Protein AF-A0A7E6EHI0-F1 (afdb_monomer_lite)

Organism: NCBI:txid2607531

pLDDT: mean 81.15, std 16.33, range [30.11, 97.19]

Structure (mmCIF, N/CA/C/O backbone):
data_AF-A0A7E6EHI0-F1
#
_entry.id   AF-A0A7E6EHI0-F1
#
loop_
_atom_site.group_PDB
_atom_site.id
_atom_site.type_symbol
_atom_site.label_atom_id
_atom_site.label_alt_id
_atom_site.label_comp_id
_atom_site.label_asym_id
_atom_site.label_entity_id
_atom_site.label_seq_id
_atom_site.pdbx_PDB_ins_code
_atom_site.Cartn_x
_atom_site.Cartn_y
_atom_site.Cartn_z
_atom_site.occupancy
_atom_site.B_iso_or_equiv
_atom_site.auth_seq_id
_atom_site.auth_comp_id
_atom_site.auth_asym_id
_atom_site.auth_atom_id
_atom_site.pdbx_PDB_model_num
ATOM 1 N N . MET A 1 1 ? -28.786 -6.131 3.995 1.00 55.84 1 MET A N 1
ATOM 2 C CA . MET A 1 1 ? -27.706 -7.138 3.966 1.00 55.84 1 MET A CA 1
ATOM 3 C C . MET A 1 1 ? -26.454 -6.420 4.413 1.00 55.84 1 MET A C 1
ATOM 5 O O . MET A 1 1 ? -26.139 -5.394 3.822 1.00 55.84 1 MET A O 1
ATOM 9 N N . GLU A 1 2 ? -25.833 -6.868 5.499 1.00 80.44 2 GLU A N 1
ATOM 10 C CA . GLU A 1 2 ? -24.573 -6.287 5.972 1.00 80.44 2 GLU A CA 1
ATOM 11 C C . GLU A 1 2 ? -23.466 -6.504 4.930 1.00 80.44 2 GLU A C 1
ATOM 13 O O . GLU A 1 2 ? -23.519 -7.466 4.158 1.00 80.44 2 GLU A O 1
ATOM 18 N N . ALA A 1 3 ? -22.489 -5.594 4.872 1.00 81.00 3 ALA A N 1
ATOM 19 C CA . ALA A 1 3 ? -21.442 -5.608 3.846 1.00 81.00 3 ALA A CA 1
ATOM 20 C C . ALA A 1 3 ? -20.645 -6.924 3.836 1.00 81.00 3 ALA A C 1
ATOM 22 O O . ALA A 1 3 ? -20.332 -7.447 2.769 1.00 81.00 3 ALA A O 1
ATOM 23 N N . GLU A 1 4 ? -20.393 -7.486 5.018 1.00 80.19 4 GLU A N 1
ATOM 24 C CA . GLU A 1 4 ? -19.710 -8.767 5.201 1.00 80.19 4 GLU A CA 1
ATOM 25 C C . GLU A 1 4 ? -20.506 -9.927 4.592 1.00 80.19 4 GLU A C 1
ATOM 27 O O . GLU A 1 4 ? -20.001 -10.640 3.729 1.00 80.19 4 GLU A O 1
ATOM 32 N N . GLN A 1 5 ? -21.797 -10.048 4.917 1.00 82.88 5 GLN A N 1
ATOM 33 C CA . GLN A 1 5 ? -22.658 -11.085 4.338 1.00 82.88 5 GLN A CA 1
ATOM 34 C C . GLN A 1 5 ? -22.796 -10.952 2.819 1.00 82.88 5 GLN A C 1
ATOM 36 O O . GLN A 1 5 ? -22.857 -11.957 2.109 1.00 82.88 5 GLN A O 1
ATOM 41 N N . PHE A 1 6 ? -22.855 -9.720 2.309 1.00 85.94 6 PHE A N 1
ATOM 42 C CA . PHE A 1 6 ? -22.869 -9.475 0.871 1.00 85.94 6 PHE A CA 1
ATOM 43 C C . PHE A 1 6 ? -21.576 -9.971 0.215 1.00 85.94 6 PHE A C 1
ATOM 45 O O . PHE A 1 6 ? -21.631 -10.660 -0.805 1.00 85.94 6 PHE A O 1
ATOM 52 N N . PHE A 1 7 ? -20.422 -9.666 0.807 1.00 86.88 7 PHE A N 1
ATOM 53 C CA . PHE A 1 7 ? -19.134 -10.104 0.290 1.00 86.88 7 PHE A CA 1
ATOM 54 C C . PHE A 1 7 ? -18.985 -11.630 0.353 1.00 86.88 7 PHE A C 1
ATOM 56 O O . PHE A 1 7 ? -18.743 -12.256 -0.676 1.00 86.88 7 PHE A O 1
ATOM 63 N N . GLU A 1 8 ? -19.223 -12.252 1.507 1.00 87.38 8 GLU A N 1
ATOM 64 C CA . GLU A 1 8 ? -19.020 -13.692 1.687 1.00 87.38 8 GLU A CA 1
ATOM 65 C C . GLU A 1 8 ? -19.996 -14.549 0.877 1.00 87.38 8 GLU A C 1
ATOM 67 O O . GLU A 1 8 ? -19.595 -15.526 0.241 1.00 87.38 8 GLU A O 1
ATOM 72 N N . ARG A 1 9 ? -21.286 -14.196 0.875 1.00 84.75 9 ARG A N 1
ATOM 73 C CA . ARG A 1 9 ? -22.314 -15.046 0.260 1.00 84.75 9 ARG A CA 1
ATOM 74 C C . ARG A 1 9 ? -22.552 -14.731 -1.206 1.00 84.75 9 ARG A C 1
ATOM 76 O O . ARG A 1 9 ? -22.826 -15.644 -1.976 1.00 84.75 9 ARG A O 1
ATOM 83 N N . LYS A 1 10 ? -22.491 -13.454 -1.599 1.00 85.12 10 LYS A N 1
ATOM 84 C CA . LYS A 1 10 ? -22.878 -13.026 -2.953 1.00 85.12 10 LYS A CA 1
ATOM 85 C C . LYS A 1 10 ? -21.688 -12.781 -3.874 1.00 85.12 10 LYS A C 1
ATOM 87 O O . LYS A 1 10 ? -21.799 -13.066 -5.063 1.00 85.12 10 LYS A O 1
ATOM 92 N N . ILE A 1 11 ? -20.585 -12.236 -3.358 1.00 87.31 11 ILE A N 1
ATOM 93 C CA . ILE A 1 11 ? -19.377 -12.000 -4.162 1.00 87.31 11 ILE A CA 1
ATOM 94 C C . ILE A 1 11 ? -18.496 -13.249 -4.181 1.00 87.31 11 ILE A C 1
ATOM 96 O O . ILE A 1 11 ? -18.164 -13.729 -5.260 1.00 87.31 11 ILE A O 1
ATOM 100 N N . LEU A 1 12 ? -18.149 -13.774 -3.002 1.00 86.94 12 LEU A N 1
ATOM 101 C CA . LEU A 1 12 ? -17.233 -14.902 -2.839 1.00 86.94 12 LEU A CA 1
ATOM 102 C C . LEU A 1 12 ? -17.885 -16.273 -2.980 1.00 86.94 12 LEU A C 1
ATOM 104 O O . LEU A 1 12 ? -17.153 -17.219 -3.238 1.00 86.94 12 LEU A O 1
ATOM 108 N N . GLY A 1 13 ? -19.194 -16.409 -2.737 1.00 85.69 13 GLY A N 1
ATOM 109 C CA . GLY A 1 13 ? -19.863 -17.716 -2.670 1.00 85.69 13 GLY A CA 1
ATOM 110 C C . GLY A 1 13 ? -19.113 -18.720 -1.787 1.00 85.69 13 GLY A C 1
ATOM 111 O O . GLY A 1 13 ? -18.865 -19.849 -2.208 1.00 85.69 13 GLY A O 1
ATOM 112 N N . LYS A 1 14 ? -18.690 -18.265 -0.599 1.00 86.19 14 LYS A N 1
ATOM 113 C CA . LYS A 1 14 ? -17.810 -18.993 0.325 1.00 86.19 14 LYS A CA 1
ATOM 114 C C . LYS A 1 14 ? -18.358 -20.397 0.615 1.00 86.19 14 LYS A C 1
ATOM 116 O O . LYS A 1 14 ? -19.521 -20.531 0.994 1.00 86.19 14 LYS A O 1
ATOM 121 N N . SER A 1 15 ? -17.528 -21.423 0.415 1.00 87.06 15 SER A N 1
ATOM 122 C CA . SER A 1 15 ? -17.877 -22.814 0.717 1.00 87.06 15 SER A CA 1
ATOM 123 C C . SER A 1 15 ? -17.646 -23.155 2.190 1.00 87.06 15 SER A C 1
ATOM 125 O O . SER A 1 15 ? -16.956 -22.433 2.911 1.00 87.06 15 SER A O 1
ATOM 127 N N . ASP A 1 16 ? -18.209 -24.281 2.629 1.00 85.75 16 ASP A N 1
ATOM 128 C CA . ASP A 1 16 ? -18.216 -24.698 4.037 1.00 85.75 16 ASP A CA 1
ATOM 129 C C . ASP A 1 16 ? -16.853 -25.199 4.557 1.00 85.75 16 ASP A C 1
ATOM 131 O O . ASP A 1 16 ? -16.720 -25.511 5.740 1.00 85.75 16 ASP A O 1
ATOM 135 N N . GLY A 1 17 ? -15.822 -25.282 3.706 1.00 84.94 17 GLY A N 1
ATOM 136 C CA . GLY A 1 17 ? -14.474 -25.639 4.146 1.00 84.94 17 GLY A CA 1
ATOM 137 C C . GLY A 1 17 ? -13.511 -26.070 3.043 1.00 84.94 17 GLY A C 1
ATOM 138 O O . GLY A 1 17 ? -13.860 -26.202 1.867 1.00 84.94 17 GLY A O 1
ATOM 139 N N . PHE A 1 18 ? -12.263 -26.316 3.448 1.00 80.56 18 PHE A N 1
ATOM 140 C CA . PHE A 1 18 ? -11.214 -26.835 2.571 1.00 80.56 18 PHE A CA 1
ATOM 141 C C . PHE A 1 18 ? -11.596 -28.210 2.002 1.00 80.56 18 PHE A C 1
ATOM 143 O O . PHE A 1 18 ? -12.021 -29.101 2.731 1.00 80.56 18 PHE A O 1
ATOM 150 N N . GLY A 1 19 ? -11.429 -28.386 0.688 1.00 82.25 19 GLY A N 1
ATOM 151 C CA . GLY A 1 19 ? -11.789 -29.617 -0.030 1.00 82.25 19 GLY A CA 1
ATOM 152 C C . GLY A 1 19 ? -13.249 -29.680 -0.493 1.00 82.25 19 GLY A C 1
ATOM 153 O O . GLY A 1 19 ? -13.582 -30.526 -1.320 1.00 82.25 19 GLY A O 1
ATOM 154 N N . ILE A 1 20 ? -14.102 -28.758 -0.033 1.00 84.25 20 ILE A N 1
ATOM 155 C CA . ILE A 1 20 ? -15.463 -28.580 -0.543 1.00 84.25 20 ILE A CA 1
ATOM 156 C C . ILE A 1 20 ? -15.419 -27.448 -1.561 1.00 84.25 20 ILE A C 1
ATOM 158 O O . ILE A 1 20 ? -15.484 -26.263 -1.223 1.00 84.25 20 ILE A O 1
ATOM 162 N N . TYR A 1 21 ? -15.263 -27.814 -2.828 1.00 77.75 21 TYR A N 1
ATOM 163 C CA . TYR A 1 21 ? -15.339 -26.851 -3.915 1.00 77.75 21 TYR A CA 1
ATOM 164 C C . TYR A 1 21 ? -16.806 -26.468 -4.119 1.00 77.75 21 TYR A C 1
ATOM 166 O O . TYR A 1 21 ? -17.649 -27.319 -4.400 1.00 77.75 21 TYR A O 1
ATOM 174 N N . GLY A 1 22 ? -17.111 -25.185 -3.917 1.00 80.88 22 GLY A N 1
ATOM 175 C CA . GLY A 1 22 ? -18.415 -24.622 -4.243 1.00 80.88 22 GLY A CA 1
ATOM 176 C C . GLY A 1 22 ? -18.654 -24.574 -5.755 1.00 80.88 22 GLY A C 1
ATOM 177 O O . GLY A 1 22 ? -17.924 -25.157 -6.558 1.00 80.88 22 GLY A O 1
ATOM 178 N N . HIS A 1 23 ? -19.677 -23.833 -6.163 1.00 84.19 23 HIS A N 1
ATOM 179 C CA . HIS A 1 23 ? -19.905 -23.559 -7.577 1.00 84.19 23 HIS A CA 1
ATOM 180 C C . HIS A 1 23 ? -18.992 -22.427 -8.064 1.00 84.19 23 HIS A C 1
ATOM 182 O O . HIS A 1 23 ? -18.540 -21.580 -7.295 1.00 84.19 23 HIS A O 1
ATOM 188 N N . ILE A 1 24 ? -18.726 -22.401 -9.367 1.00 86.81 24 ILE A N 1
ATOM 189 C CA . ILE A 1 24 ? -17.956 -21.324 -9.985 1.00 86.81 24 ILE A CA 1
ATOM 190 C C . ILE A 1 24 ? -18.817 -20.053 -10.012 1.00 86.81 24 ILE A C 1
ATOM 192 O O . ILE A 1 24 ? -19.898 -20.038 -10.602 1.00 86.81 24 ILE A O 1
ATOM 196 N N . MET A 1 25 ? -18.329 -18.961 -9.415 1.00 89.56 25 MET A N 1
ATOM 197 C CA . MET A 1 25 ? -18.978 -17.652 -9.531 1.00 89.56 25 MET A CA 1
ATOM 198 C C . MET A 1 25 ? -18.711 -17.059 -10.913 1.00 89.56 25 MET A C 1
ATOM 200 O O . MET A 1 25 ? -17.654 -16.474 -11.157 1.00 89.56 25 MET A O 1
ATOM 204 N N . ASN A 1 26 ? -19.700 -17.129 -11.804 1.00 89.12 26 ASN A N 1
ATOM 205 C CA . ASN A 1 26 ? -19.598 -16.573 -13.160 1.00 89.12 26 ASN A CA 1
ATOM 206 C C . ASN A 1 26 ? -19.179 -15.094 -13.165 1.00 89.12 26 ASN A C 1
ATOM 208 O O . ASN A 1 26 ? -18.359 -14.690 -13.983 1.00 89.12 26 ASN A O 1
ATOM 212 N N . ASN A 1 27 ? -19.674 -14.300 -12.212 1.00 89.31 27 ASN A N 1
ATOM 213 C CA . ASN A 1 27 ? -19.300 -12.889 -12.083 1.00 89.31 27 ASN A CA 1
ATOM 214 C C . ASN A 1 27 ? -17.803 -12.710 -11.781 1.00 89.31 27 ASN A C 1
ATOM 216 O O . ASN A 1 27 ? -17.169 -11.814 -12.334 1.00 89.31 27 ASN A O 1
ATOM 220 N N . MET A 1 28 ? -17.226 -13.579 -10.942 1.00 91.25 28 MET A N 1
ATOM 221 C CA . MET A 1 28 ? -15.792 -13.568 -10.651 1.00 91.25 28 MET A CA 1
ATOM 222 C C . MET A 1 28 ? -14.975 -14.030 -11.852 1.00 91.25 28 MET A C 1
ATOM 224 O O . MET A 1 28 ? -13.964 -13.409 -12.155 1.00 91.25 28 MET A O 1
ATOM 228 N N . VAL A 1 29 ? -15.422 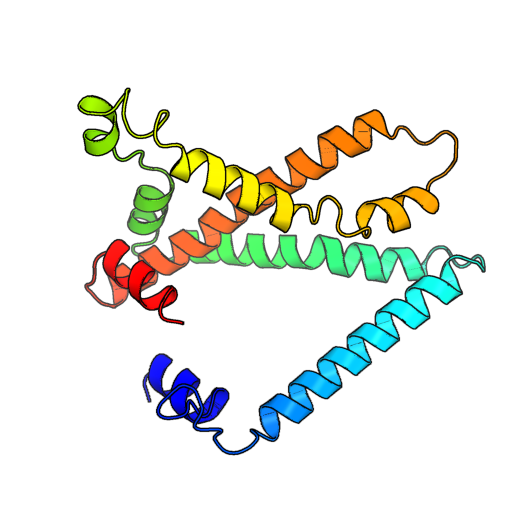-15.065 -12.570 1.00 93.56 29 VAL A N 1
ATOM 229 C CA . VAL A 1 29 ? -14.740 -15.542 -13.784 1.00 93.56 29 VAL A CA 1
ATOM 230 C C . VAL A 1 29 ? -14.705 -14.457 -14.852 1.00 93.56 29 VAL A C 1
ATOM 232 O O . VAL A 1 29 ? -13.647 -14.196 -15.417 1.00 93.56 29 VAL A O 1
ATOM 235 N N . ILE A 1 30 ? -15.832 -13.785 -15.100 1.00 94.81 30 ILE A N 1
ATOM 236 C CA . ILE A 1 30 ? -15.906 -12.678 -16.060 1.00 94.81 30 ILE A CA 1
ATOM 237 C C . ILE A 1 30 ? -15.015 -11.520 -15.598 1.00 94.81 30 ILE A C 1
ATOM 239 O O . ILE A 1 30 ? -14.234 -11.004 -16.394 1.00 94.81 30 ILE A O 1
ATOM 243 N N . GLY A 1 31 ? -15.075 -11.139 -14.317 1.00 94.44 31 GLY A N 1
ATOM 244 C CA . GLY A 1 31 ? -14.215 -10.093 -13.760 1.00 94.44 31 GLY A CA 1
ATOM 245 C C . GLY A 1 31 ? -12.724 -10.421 -13.891 1.00 94.44 31 GLY A C 1
ATOM 246 O O . GLY A 1 31 ? -11.938 -9.578 -14.318 1.00 94.44 31 GLY A O 1
ATOM 247 N N . TYR A 1 32 ? -12.343 -11.666 -13.604 1.00 94.94 32 TYR A N 1
ATOM 248 C CA . TYR A 1 32 ? -10.979 -12.169 -13.744 1.00 94.94 32 TYR A CA 1
ATOM 249 C C . TYR A 1 32 ? -10.522 -12.196 -15.204 1.00 94.94 32 TYR A C 1
ATOM 251 O O . TYR A 1 32 ? -9.413 -11.766 -15.516 1.00 94.94 32 TYR A O 1
ATOM 259 N N . PHE A 1 33 ? -11.388 -12.639 -16.116 1.00 97.00 33 PHE A N 1
ATOM 260 C CA . PHE A 1 33 ? -11.110 -12.632 -17.547 1.00 97.00 33 PHE A CA 1
ATOM 261 C C . PHE A 1 33 ? -10.893 -11.208 -18.070 1.00 97.00 33 PHE A C 1
ATOM 263 O O . PHE A 1 33 ? -9.899 -10.950 -18.743 1.00 97.00 33 PHE A O 1
ATOM 270 N N . ILE A 1 34 ? -11.767 -10.262 -17.706 1.00 96.50 34 ILE A N 1
ATOM 271 C CA . ILE A 1 34 ? -11.612 -8.846 -18.065 1.00 96.50 34 ILE A CA 1
ATOM 272 C C . ILE A 1 34 ? -10.294 -8.295 -17.510 1.00 96.50 34 ILE A C 1
ATOM 274 O O . ILE A 1 34 ? -9.563 -7.632 -18.243 1.00 96.50 34 ILE A O 1
ATOM 278 N N . ALA A 1 35 ? -9.951 -8.599 -16.254 1.00 94.19 35 ALA A N 1
ATOM 279 C CA . ALA A 1 35 ? -8.687 -8.173 -15.658 1.00 94.19 35 ALA A CA 1
ATOM 280 C C . ALA A 1 35 ? -7.475 -8.694 -16.451 1.00 94.19 35 ALA A C 1
ATOM 282 O O . ALA A 1 35 ? -6.571 -7.920 -16.760 1.00 94.19 35 ALA A O 1
ATOM 283 N N . TRP A 1 36 ? -7.477 -9.965 -16.861 1.00 95.81 36 TRP A N 1
ATOM 284 C CA . TRP A 1 36 ? -6.408 -10.529 -17.690 1.00 95.81 36 TRP A CA 1
ATOM 285 C C . TRP A 1 36 ? -6.341 -9.938 -19.092 1.00 95.81 36 TRP A C 1
ATOM 287 O O . TRP A 1 36 ? -5.242 -9.687 -19.584 1.00 95.81 36 TRP A O 1
ATOM 297 N N . VAL A 1 37 ? -7.485 -9.674 -19.725 1.00 94.25 37 VAL A N 1
ATOM 298 C CA . VAL A 1 37 ? -7.528 -8.977 -21.017 1.00 94.25 37 VAL A CA 1
ATOM 299 C C . VAL A 1 37 ? -6.930 -7.576 -20.882 1.00 94.25 37 VAL A C 1
ATOM 301 O O . VAL A 1 37 ? -6.117 -7.184 -21.715 1.00 94.25 37 VAL A O 1
ATOM 304 N N . LEU A 1 38 ? -7.261 -6.839 -19.817 1.00 89.75 38 LEU A N 1
ATOM 305 C CA . LEU A 1 38 ? -6.676 -5.524 -19.546 1.00 89.75 38 LEU A CA 1
ATOM 306 C C . LEU A 1 38 ? -5.161 -5.611 -19.328 1.00 89.75 38 LEU A C 1
ATOM 308 O O . LEU A 1 38 ? -4.426 -4.845 -19.945 1.00 89.75 38 LEU A O 1
ATOM 312 N N . VAL A 1 39 ? -4.682 -6.566 -18.524 1.00 89.25 39 VAL A N 1
ATOM 313 C CA . VAL A 1 39 ? -3.240 -6.801 -18.318 1.00 89.25 39 VAL A CA 1
ATOM 314 C C . VAL A 1 39 ? -2.544 -7.123 -19.642 1.00 89.25 39 VAL A C 1
ATOM 316 O O . VAL A 1 39 ? -1.524 -6.514 -19.962 1.00 89.25 39 VAL A O 1
ATOM 319 N N . PHE A 1 40 ? -3.108 -8.030 -20.443 1.00 88.56 40 PHE A N 1
ATOM 320 C CA . PHE A 1 40 ? -2.570 -8.395 -21.752 1.00 88.56 40 PHE A CA 1
ATOM 321 C C . PHE A 1 40 ? -2.501 -7.193 -22.700 1.00 88.56 40 PHE A C 1
ATOM 323 O O . PHE A 1 40 ? -1.475 -6.987 -23.353 1.00 88.56 40 PHE A O 1
ATOM 330 N N . CYS A 1 41 ? -3.559 -6.379 -22.754 1.00 84.94 41 CYS A N 1
ATOM 331 C CA . CYS A 1 41 ? -3.590 -5.144 -23.530 1.00 84.94 41 CYS A CA 1
ATOM 332 C C . CYS A 1 41 ? -2.502 -4.176 -23.053 1.00 84.94 41 CYS A C 1
ATOM 334 O O . CYS A 1 41 ? -1.681 -3.756 -23.866 1.00 84.94 41 CYS A O 1
ATOM 336 N N . CYS A 1 42 ? -2.439 -3.874 -21.752 1.00 81.19 42 CYS A N 1
ATOM 337 C CA . CYS A 1 42 ? -1.429 -2.988 -21.173 1.00 81.19 42 CYS A CA 1
ATOM 338 C C . CYS A 1 42 ? -0.011 -3.432 -21.551 1.00 81.19 42 CYS A C 1
ATOM 340 O O . CYS A 1 42 ? 0.736 -2.647 -22.126 1.00 81.19 42 CYS A O 1
ATOM 342 N N . LEU A 1 43 ? 0.336 -4.705 -21.334 1.00 81.12 43 LEU A N 1
ATOM 343 C CA . LEU A 1 43 ? 1.662 -5.234 -21.672 1.00 81.12 43 LEU A CA 1
ATOM 344 C C . LEU A 1 43 ? 1.944 -5.191 -23.183 1.00 81.12 43 LEU A C 1
ATOM 346 O O . LEU A 1 43 ? 3.025 -4.774 -23.605 1.00 81.12 43 LEU A O 1
ATOM 350 N N . SER A 1 44 ? 0.967 -5.572 -24.011 1.00 77.19 44 SER A N 1
ATOM 351 C CA . SER A 1 44 ? 1.103 -5.585 -25.473 1.00 77.19 44 SER A CA 1
ATOM 352 C C . SER A 1 44 ? 1.319 -4.189 -26.063 1.00 77.19 44 SER A C 1
ATOM 354 O O . SER A 1 44 ? 2.072 -4.043 -27.030 1.00 77.19 44 SER A O 1
ATOM 356 N N . PHE A 1 45 ? 0.678 -3.162 -25.497 1.00 67.06 45 PHE A N 1
ATOM 357 C CA . PHE A 1 45 ? 0.865 -1.769 -25.907 1.00 67.06 45 PHE A CA 1
ATOM 358 C C . PHE A 1 45 ? 2.148 -1.157 -25.331 1.00 67.06 45 PHE A C 1
ATOM 360 O O . PHE A 1 45 ? 2.816 -0.391 -26.031 1.00 67.06 45 PHE A O 1
ATOM 367 N N . SER A 1 46 ? 2.549 -1.534 -24.113 1.00 62.25 46 SER A N 1
ATOM 368 C CA . SER A 1 46 ? 3.805 -1.077 -23.511 1.00 62.25 46 SER A CA 1
ATOM 369 C C . SER A 1 46 ? 5.029 -1.522 -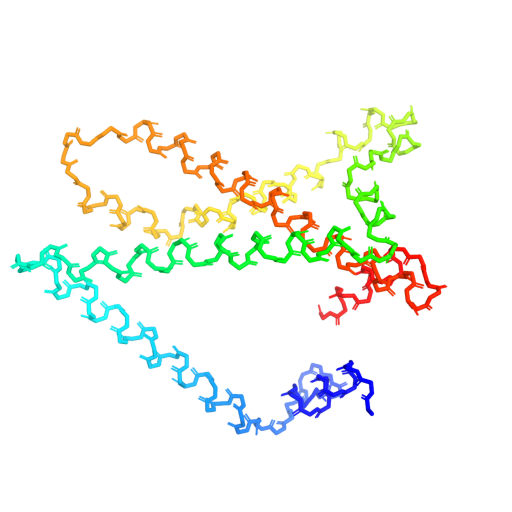24.321 1.00 62.25 46 SER A C 1
ATOM 371 O O . SER A 1 46 ? 5.877 -0.692 -24.639 1.00 62.25 46 SER A O 1
ATOM 373 N N . ILE A 1 47 ? 5.105 -2.796 -24.732 1.00 57.12 47 ILE A N 1
ATOM 374 C CA . ILE A 1 47 ? 6.285 -3.361 -25.420 1.00 57.12 47 ILE A CA 1
ATOM 375 C C . ILE A 1 47 ? 6.416 -2.852 -26.867 1.00 57.12 47 ILE A C 1
ATOM 377 O O . ILE A 1 47 ? 7.509 -2.504 -27.310 1.00 57.12 47 ILE A O 1
ATOM 381 N N . LYS A 1 48 ? 5.308 -2.754 -27.616 1.00 51.25 48 LYS A N 1
ATOM 382 C CA . LYS A 1 48 ? 5.329 -2.334 -29.035 1.00 51.25 48 LYS A CA 1
ATOM 383 C C . LYS A 1 48 ? 5.745 -0.878 -29.237 1.00 51.25 48 LYS A C 1
ATOM 385 O O . LYS A 1 48 ? 6.246 -0.526 -30.303 1.00 51.25 48 LYS A O 1
ATOM 390 N N . THR A 1 49 ? 5.552 -0.042 -28.224 1.00 47.69 49 THR A N 1
ATOM 391 C CA . THR A 1 49 ? 5.787 1.400 -28.330 1.00 47.69 49 THR A CA 1
ATOM 392 C C . THR A 1 49 ? 7.194 1.785 -27.838 1.00 47.69 49 THR A C 1
ATOM 394 O O . THR A 1 49 ? 7.702 2.830 -28.226 1.00 47.69 49 THR A O 1
ATOM 397 N N . LEU A 1 50 ? 7.892 0.913 -27.090 1.00 49.28 50 LEU A N 1
ATOM 398 C CA . LEU A 1 50 ? 9.301 1.102 -26.690 1.00 49.28 50 LEU A CA 1
ATOM 399 C C . LEU A 1 50 ? 10.273 1.120 -27.892 1.00 49.28 50 LEU A C 1
ATOM 401 O O . LEU A 1 50 ? 11.325 1.746 -27.814 1.00 49.28 50 LEU A O 1
ATOM 405 N N . GLY A 1 51 ? 9.918 0.471 -29.012 1.00 46.66 51 GLY A N 1
ATOM 406 C CA . GLY A 1 51 ? 10.766 0.354 -30.211 1.00 46.66 51 GLY A CA 1
ATOM 407 C C . GLY A 1 51 ? 10.443 1.305 -31.375 1.00 46.66 51 GLY A C 1
ATOM 408 O O . GLY A 1 51 ? 11.195 1.343 -32.348 1.00 46.66 51 GLY A O 1
ATOM 409 N N . LYS A 1 52 ? 9.345 2.075 -31.321 1.00 44.31 52 LYS A N 1
ATOM 410 C CA . LYS A 1 52 ? 8.989 3.066 -32.353 1.00 44.31 52 LYS A CA 1
ATOM 411 C C . LYS A 1 52 ? 8.606 4.388 -31.706 1.00 44.31 52 LYS A C 1
ATOM 413 O O . LYS A 1 52 ? 7.632 4.476 -30.967 1.00 44.31 52 LYS A O 1
ATOM 418 N N . VAL A 1 53 ? 9.394 5.407 -32.037 1.00 50.56 53 VAL A N 1
ATOM 419 C CA . VAL A 1 53 ? 9.264 6.807 -31.630 1.00 50.56 53 VAL A CA 1
ATOM 420 C C . VAL A 1 53 ? 7.842 7.317 -31.883 1.00 50.56 53 VAL A C 1
ATOM 422 O O . VAL A 1 53 ? 7.511 7.757 -32.973 1.00 50.56 53 VAL A O 1
ATOM 425 N N . ASN A 1 54 ? 7.015 7.246 -30.846 1.00 47.41 54 ASN A N 1
ATOM 426 C CA . ASN A 1 54 ? 5.992 8.224 -30.495 1.00 47.41 54 ASN A CA 1
ATOM 427 C C . ASN A 1 54 ? 5.969 8.278 -28.964 1.00 47.41 54 ASN A C 1
ATOM 429 O O . ASN A 1 54 ? 5.080 7.768 -28.284 1.00 47.41 54 ASN A O 1
ATOM 433 N N . HIS A 1 55 ? 7.031 8.892 -28.439 1.00 49.59 55 HIS A N 1
ATOM 434 C CA . HIS A 1 55 ? 7.381 9.054 -27.025 1.00 49.59 55 HIS A CA 1
ATOM 435 C C . HIS A 1 55 ? 6.251 9.676 -26.168 1.00 49.59 55 HIS A C 1
ATOM 437 O O . HIS A 1 55 ? 6.304 9.619 -24.943 1.00 49.59 55 HIS A O 1
ATOM 443 N N . ALA A 1 56 ? 5.217 10.244 -26.801 1.00 48.88 56 ALA A N 1
ATOM 444 C CA . ALA A 1 56 ? 4.080 10.894 -26.156 1.00 48.88 56 ALA A CA 1
ATOM 445 C C . ALA A 1 56 ? 3.011 9.926 -25.604 1.00 48.88 56 ALA A C 1
ATOM 447 O O . ALA A 1 56 ? 2.427 10.221 -24.566 1.00 48.88 56 ALA A O 1
ATOM 448 N N . HIS A 1 57 ? 2.763 8.766 -26.231 1.00 50.56 57 HIS A N 1
ATOM 449 C CA . HIS A 1 57 ? 1.667 7.873 -25.803 1.00 50.56 57 HIS A CA 1
ATOM 450 C C . HIS A 1 57 ? 2.051 6.908 -24.665 1.00 50.56 57 HIS A C 1
ATOM 452 O O . HIS A 1 57 ? 1.211 6.593 -23.828 1.00 50.56 57 HIS A O 1
ATOM 458 N N . ILE A 1 58 ? 3.317 6.482 -24.571 1.00 52.31 58 ILE A N 1
ATOM 459 C CA . ILE A 1 58 ? 3.794 5.580 -23.493 1.00 52.31 58 ILE A CA 1
ATOM 460 C C . ILE A 1 58 ? 3.842 6.291 -22.149 1.00 52.31 58 ILE A C 1
ATOM 462 O O . ILE A 1 58 ? 3.467 5.726 -21.121 1.00 52.31 58 ILE A O 1
ATOM 466 N N . LEU A 1 59 ? 4.311 7.540 -22.164 1.00 52.75 59 LEU A N 1
ATOM 467 C CA . LEU A 1 59 ? 4.398 8.354 -20.964 1.00 52.75 59 LEU A CA 1
ATOM 468 C C . LEU A 1 59 ? 3.008 8.510 -20.338 1.00 52.75 59 LEU A C 1
ATOM 470 O O . LEU A 1 59 ? 2.872 8.376 -19.129 1.00 52.75 59 LEU A O 1
ATOM 474 N N . GLN A 1 60 ? 1.955 8.673 -21.141 1.00 55.19 60 GLN A N 1
ATOM 475 C CA . GLN A 1 60 ? 0.599 8.833 -20.618 1.00 55.19 60 GLN A CA 1
ATOM 476 C C . GLN A 1 60 ? 0.127 7.614 -19.816 1.00 55.19 60 GLN A C 1
ATOM 478 O O . GLN A 1 60 ? -0.375 7.789 -18.711 1.00 55.19 60 GLN A O 1
ATOM 483 N N . THR A 1 61 ? 0.321 6.384 -20.298 1.00 64.06 61 THR A N 1
ATOM 484 C CA . THR A 1 61 ? -0.199 5.203 -19.586 1.00 64.06 61 THR A CA 1
ATOM 485 C C . THR A 1 61 ? 0.556 4.936 -18.285 1.00 64.06 61 THR A C 1
ATOM 487 O O . THR A 1 61 ? -0.075 4.701 -17.253 1.00 64.06 61 THR A O 1
ATOM 490 N N . SER A 1 62 ? 1.889 5.033 -18.296 1.00 66.31 62 SER A N 1
ATOM 491 C CA . SER A 1 62 ? 2.702 4.836 -17.089 1.00 66.31 62 SER A CA 1
ATOM 492 C C . SER A 1 62 ? 2.535 5.977 -16.083 1.00 66.31 62 SER A C 1
ATOM 494 O O . SER A 1 62 ? 2.397 5.707 -14.892 1.00 66.31 62 SER A O 1
ATOM 496 N N . TYR A 1 63 ? 2.474 7.241 -16.528 1.00 71.25 63 TYR A N 1
ATOM 497 C CA . TYR A 1 63 ? 2.234 8.369 -15.621 1.00 71.25 63 TYR A CA 1
ATOM 498 C C . TYR A 1 63 ? 0.821 8.360 -15.047 1.00 71.25 63 TYR A C 1
ATOM 500 O O . TYR A 1 63 ? 0.673 8.633 -13.863 1.00 71.25 63 TYR A O 1
ATOM 508 N N . ILE A 1 64 ? -0.211 8.012 -15.824 1.00 78.38 64 ILE A N 1
ATOM 509 C CA . ILE A 1 64 ? -1.569 7.875 -15.279 1.00 78.38 64 ILE A CA 1
ATOM 510 C C . ILE A 1 64 ? -1.595 6.741 -14.255 1.00 78.38 64 ILE A C 1
ATOM 512 O O . ILE A 1 64 ? -2.047 6.956 -13.138 1.00 78.38 64 ILE A O 1
ATOM 516 N N . THR A 1 65 ? -1.052 5.568 -14.588 1.00 79.19 65 THR A N 1
ATOM 517 C CA . THR A 1 65 ? -1.054 4.406 -13.681 1.00 79.19 65 THR A CA 1
ATOM 518 C C . THR A 1 65 ? -0.254 4.671 -12.403 1.00 79.19 65 THR A C 1
ATOM 520 O O . THR A 1 65 ? -0.658 4.231 -11.331 1.00 79.19 65 THR A O 1
ATOM 523 N N . GLY A 1 66 ? 0.846 5.422 -12.491 1.00 82.44 66 GLY A N 1
ATOM 524 C CA . GLY A 1 66 ? 1.658 5.793 -11.334 1.00 82.44 66 GLY A CA 1
ATOM 525 C C . GLY A 1 66 ? 1.063 6.928 -10.500 1.00 82.44 66 GLY A C 1
ATOM 526 O O . GLY A 1 66 ? 1.076 6.845 -9.279 1.00 82.44 66 GLY A O 1
ATOM 527 N N . LEU A 1 67 ? 0.526 7.980 -11.127 1.00 87.31 67 LEU A N 1
ATOM 528 C CA . LEU A 1 67 ? 0.089 9.205 -10.444 1.00 87.31 67 LEU A CA 1
ATOM 529 C C . LEU A 1 67 ? -1.367 9.147 -9.967 1.00 87.31 67 LEU A C 1
ATOM 531 O O . LEU A 1 67 ? -1.698 9.715 -8.926 1.00 87.31 67 LEU A O 1
ATOM 535 N N . PHE A 1 68 ? -2.245 8.454 -10.696 1.00 89.25 68 PHE A N 1
ATOM 536 C CA . PHE A 1 68 ? -3.662 8.339 -10.346 1.00 89.25 68 PHE A CA 1
ATOM 537 C C . PHE A 1 68 ? -3.891 7.766 -8.936 1.00 89.25 68 PHE A C 1
ATOM 539 O O . PHE A 1 68 ? -4.676 8.363 -8.192 1.00 89.25 68 PHE A O 1
ATOM 546 N N . PRO A 1 69 ? -3.188 6.697 -8.499 1.00 91.88 69 PRO A N 1
ATOM 547 C CA . PRO A 1 69 ? -3.283 6.222 -7.124 1.00 91.88 69 PRO A CA 1
ATOM 548 C C . PRO A 1 69 ? -2.962 7.309 -6.097 1.00 91.88 69 PRO A C 1
ATOM 550 O O . PRO A 1 69 ? -3.695 7.433 -5.123 1.00 91.88 69 PRO A O 1
ATOM 553 N N . TYR A 1 70 ? -1.946 8.151 -6.321 1.00 92.62 70 TYR A N 1
ATOM 554 C CA . TYR A 1 70 ? -1.626 9.240 -5.3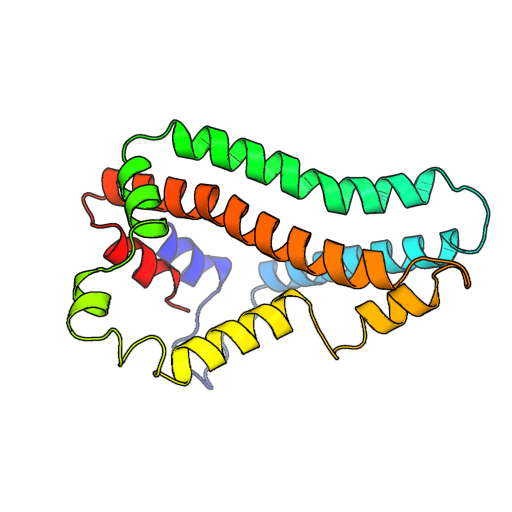90 1.00 92.62 70 TYR A CA 1
ATOM 555 C C . TYR A 1 70 ? -2.749 10.272 -5.294 1.00 92.62 70 TYR A C 1
ATOM 557 O O . TYR A 1 70 ? -3.056 10.725 -4.191 1.00 92.62 70 TYR A O 1
ATOM 565 N N . VAL A 1 71 ? -3.408 10.609 -6.407 1.00 94.94 71 VAL A N 1
ATOM 566 C CA . VAL A 1 71 ? -4.579 11.503 -6.391 1.00 94.94 71 VAL A CA 1
ATOM 567 C C . VAL A 1 71 ? -5.715 10.873 -5.583 1.00 94.94 71 VAL A C 1
ATOM 569 O O . VAL A 1 71 ? -6.275 11.521 -4.700 1.00 94.94 71 VAL A O 1
ATOM 572 N N . MET A 1 72 ? -6.021 9.597 -5.829 1.00 95.31 72 MET A N 1
ATOM 573 C CA . MET A 1 72 ? -7.070 8.872 -5.106 1.00 95.31 72 MET A CA 1
ATOM 574 C C . MET A 1 72 ? -6.764 8.758 -3.611 1.00 95.31 72 MET A C 1
ATOM 576 O O . MET A 1 72 ? -7.620 9.075 -2.787 1.00 95.31 72 MET A O 1
ATOM 580 N N . ILE A 1 73 ? -5.538 8.373 -3.245 1.00 95.50 73 ILE A N 1
ATOM 581 C CA . ILE A 1 73 ? -5.103 8.281 -1.847 1.00 95.50 73 ILE A CA 1
ATOM 582 C C . ILE A 1 73 ? -5.196 9.655 -1.184 1.00 95.50 73 ILE A C 1
ATOM 584 O O . ILE A 1 73 ? -5.720 9.751 -0.082 1.00 95.50 73 ILE A O 1
ATOM 588 N N . THR A 1 74 ? -4.778 10.728 -1.859 1.00 97.06 74 THR A N 1
ATOM 589 C CA . THR A 1 74 ? -4.877 12.092 -1.317 1.00 97.06 74 THR A CA 1
ATOM 590 C C . THR A 1 74 ? -6.327 12.484 -1.039 1.00 97.06 74 THR A C 1
ATOM 592 O O . THR A 1 74 ? -6.634 12.985 0.043 1.00 97.06 74 THR A O 1
ATOM 595 N N . ILE A 1 75 ? -7.245 12.202 -1.970 1.00 97.12 75 ILE A N 1
ATOM 596 C CA . ILE A 1 75 ? -8.682 12.432 -1.763 1.00 97.12 75 ILE A CA 1
ATOM 597 C C . ILE A 1 75 ? -9.189 11.621 -0.564 1.00 97.12 75 ILE A C 1
ATOM 599 O O . ILE A 1 75 ? -9.924 12.156 0.267 1.00 97.12 75 ILE A O 1
ATOM 603 N N . LEU A 1 76 ? -8.779 10.356 -0.439 1.00 96.06 76 LEU A N 1
ATOM 604 C CA . LEU A 1 76 ? -9.165 9.497 0.679 1.00 96.06 76 LEU A CA 1
ATOM 605 C C . LEU A 1 76 ? -8.599 9.983 2.016 1.00 96.06 76 LEU A C 1
ATOM 607 O O . LEU A 1 76 ? -9.328 9.947 3.000 1.00 96.06 76 LEU A O 1
ATOM 611 N N . VAL A 1 77 ? -7.359 10.480 2.067 1.00 96.44 77 VAL A N 1
ATOM 612 C CA . VAL A 1 77 ? -6.757 11.067 3.278 1.00 96.44 77 VAL A CA 1
ATOM 613 C C . VAL A 1 77 ? -7.507 12.328 3.697 1.00 96.44 77 VAL A C 1
ATOM 615 O O . VAL A 1 77 ? -7.863 12.477 4.863 1.00 96.44 77 VAL A O 1
ATOM 618 N N . ILE A 1 78 ? -7.796 13.231 2.755 1.00 97.19 78 ILE A N 1
ATOM 619 C CA . ILE A 1 78 ? -8.576 14.442 3.047 1.00 97.19 78 ILE A CA 1
ATOM 620 C C . ILE A 1 78 ? -9.962 14.043 3.556 1.00 97.19 78 ILE A C 1
ATOM 622 O O . ILE A 1 78 ? -10.425 14.543 4.581 1.00 97.19 78 ILE A O 1
ATOM 626 N N . ARG A 1 79 ? -10.627 13.106 2.873 1.00 95.81 79 ARG A N 1
ATOM 627 C CA . ARG A 1 79 ? -11.959 12.655 3.269 1.00 95.81 79 ARG A CA 1
ATOM 628 C C . ARG A 1 79 ? -11.947 11.970 4.632 1.00 95.81 79 ARG A C 1
ATOM 630 O O . ARG A 1 79 ? -12.841 12.246 5.427 1.00 95.81 79 ARG A O 1
ATOM 637 N N . SER A 1 80 ? -10.960 11.119 4.908 1.00 95.00 80 SER A N 1
ATOM 638 C CA . SER A 1 80 ? -10.831 10.408 6.180 1.00 95.00 80 SER A CA 1
ATOM 639 C C . SER A 1 80 ? -10.563 11.372 7.332 1.00 95.00 80 SER A C 1
ATOM 641 O O . SER A 1 80 ? -11.191 11.250 8.380 1.00 95.00 80 SER A O 1
ATOM 643 N N . ALA A 1 81 ? -9.726 12.390 7.122 1.00 94.25 81 ALA A N 1
ATOM 644 C CA . ALA A 1 81 ? -9.451 13.423 8.115 1.00 94.25 81 ALA A CA 1
ATOM 645 C C . ALA A 1 81 ? -10.708 14.220 8.506 1.00 94.25 81 ALA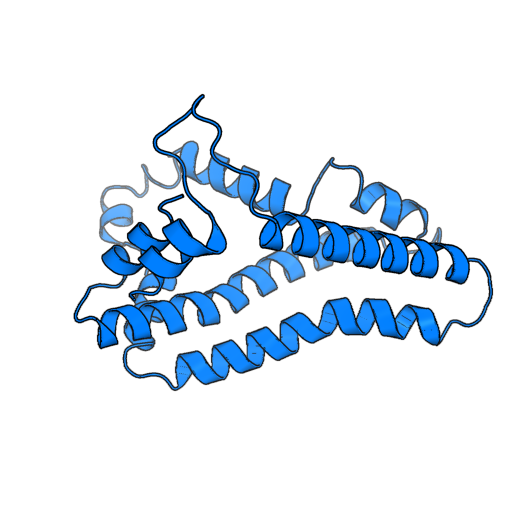 A C 1
ATOM 647 O O . ALA A 1 81 ? -10.859 14.595 9.668 1.00 94.25 81 ALA A O 1
ATOM 648 N N . LEU A 1 82 ? -11.629 14.438 7.561 1.00 95.06 82 LEU A N 1
ATOM 649 C CA . LEU A 1 82 ? -12.889 15.155 7.789 1.00 95.06 82 LEU A CA 1
ATOM 650 C C . LEU A 1 82 ? -13.973 14.316 8.492 1.00 95.06 82 LEU A C 1
ATOM 652 O O . LEU A 1 82 ? -14.992 14.873 8.901 1.00 95.06 82 LEU A O 1
ATOM 656 N N . LEU A 1 83 ? -13.804 12.996 8.617 1.00 94.75 83 LEU A N 1
ATOM 657 C CA . LEU A 1 83 ? -14.802 12.128 9.246 1.00 94.75 83 LEU A CA 1
ATOM 658 C C . LEU A 1 83 ? -14.712 12.163 10.784 1.00 94.75 83 LEU A C 1
ATOM 660 O O . LEU A 1 83 ? -13.612 12.212 11.345 1.00 94.75 83 LEU A O 1
ATOM 664 N N . PRO A 1 84 ? -15.853 12.093 11.495 1.00 93.88 84 PRO A N 1
ATOM 665 C CA . PRO A 1 84 ? -15.861 12.047 12.953 1.00 93.88 84 PRO A CA 1
ATOM 666 C C . PRO A 1 84 ? -15.228 10.742 13.452 1.00 93.88 84 PRO A C 1
ATOM 668 O O . PRO A 1 84 ? -15.445 9.674 12.888 1.00 93.88 84 PRO A O 1
ATOM 671 N N . GLY A 1 85 ? -14.418 10.818 14.509 1.00 91.50 85 GLY A N 1
ATOM 672 C CA . GLY A 1 85 ? -13.728 9.648 15.066 1.00 91.50 85 GLY A CA 1
ATOM 673 C C . GLY A 1 85 ? -12.444 9.224 14.339 1.00 91.50 85 GLY A C 1
ATOM 674 O O . GLY A 1 85 ? -11.714 8.379 14.857 1.00 91.50 85 GLY A O 1
ATOM 675 N N . SER A 1 86 ? -12.089 9.854 13.212 1.00 91.94 86 SER A N 1
ATOM 676 C CA . SER A 1 86 ? -10.839 9.584 12.478 1.00 91.94 86 SER A CA 1
ATOM 677 C C . SER A 1 86 ? -9.586 9.735 13.348 1.00 91.94 86 SER A C 1
ATOM 679 O O . SER A 1 86 ? -8.664 8.923 13.266 1.00 91.94 86 SER A O 1
ATOM 681 N N . LYS A 1 87 ? -9.587 10.709 14.270 1.00 93.12 87 LYS A N 1
ATOM 682 C CA . LYS A 1 87 ? -8.507 10.942 15.245 1.00 93.12 87 LYS A CA 1
ATOM 683 C C . LYS A 1 87 ? -8.172 9.704 16.080 1.00 93.12 87 LYS A C 1
ATOM 685 O O . LYS A 1 87 ? -6.999 9.486 16.367 1.00 93.12 87 LYS A O 1
ATOM 690 N N . ASN A 1 88 ? -9.162 8.885 16.439 1.00 91.44 88 ASN A N 1
ATOM 691 C CA . ASN A 1 88 ? -8.931 7.663 17.217 1.00 91.44 88 ASN A CA 1
ATOM 692 C C . ASN A 1 88 ? -8.159 6.628 16.394 1.00 91.44 88 ASN A C 1
ATOM 694 O O . ASN A 1 88 ? -7.250 5.983 16.909 1.00 91.44 88 ASN A O 1
ATOM 698 N N . GLY A 1 89 ? -8.482 6.517 15.104 1.00 92.38 89 GLY A N 1
ATOM 699 C CA . GLY A 1 89 ? -7.774 5.649 14.171 1.00 92.38 89 GLY A CA 1
ATOM 700 C C . GLY A 1 89 ? -6.342 6.111 13.907 1.00 92.38 89 GLY A C 1
ATOM 701 O O . GLY A 1 89 ? -5.418 5.311 14.007 1.00 92.38 89 GLY A O 1
ATOM 702 N N . ILE A 1 90 ? -6.130 7.409 13.667 1.00 94.69 90 ILE A N 1
ATOM 703 C CA . ILE A 1 90 ? -4.777 7.968 13.488 1.00 94.69 90 ILE A CA 1
ATOM 704 C C . ILE A 1 90 ? -3.948 7.858 14.771 1.00 94.69 90 ILE A C 1
ATOM 706 O O . ILE A 1 90 ? -2.762 7.537 14.716 1.00 94.69 90 ILE A O 1
ATOM 710 N N . SER A 1 91 ? -4.564 8.079 15.935 1.00 92.12 91 SER A N 1
ATOM 711 C CA . SER A 1 91 ? -3.893 7.857 17.213 1.00 92.12 91 SER A CA 1
ATOM 712 C C . SER A 1 91 ? -3.494 6.394 17.359 1.00 92.12 91 SER A C 1
ATOM 714 O O . SER A 1 91 ? -2.354 6.136 17.705 1.00 92.12 91 SER A O 1
ATOM 716 N N . PHE A 1 92 ? -4.363 5.439 17.025 1.00 89.94 92 PHE A N 1
ATOM 717 C CA . PHE A 1 92 ? -4.009 4.020 17.041 1.00 89.94 92 PHE A CA 1
ATOM 718 C C . PHE A 1 92 ? -2.877 3.673 16.057 1.00 89.94 92 PHE A C 1
ATOM 720 O O . PHE A 1 92 ? -2.004 2.885 16.399 1.00 89.94 92 PHE A O 1
ATOM 727 N N . TYR A 1 93 ? -2.856 4.288 14.872 1.00 91.88 93 TYR A N 1
ATOM 728 C CA . TYR A 1 93 ? -1.808 4.078 13.871 1.00 91.88 93 TYR A CA 1
ATOM 729 C C . TYR A 1 93 ? -0.424 4.545 14.338 1.00 91.88 93 TYR A C 1
ATOM 731 O O . TYR A 1 93 ? 0.565 3.842 14.153 1.00 91.88 93 TYR A O 1
ATOM 739 N N . LEU A 1 94 ? -0.354 5.743 14.925 1.00 90.69 94 LEU A N 1
ATOM 740 C CA . LEU A 1 94 ? 0.915 6.387 15.273 1.00 90.69 94 LEU A CA 1
ATOM 741 C C . LEU A 1 94 ? 1.356 6.134 16.711 1.00 90.69 94 LEU A C 1
ATOM 743 O O . LEU A 1 94 ? 2.532 6.320 17.016 1.00 90.69 94 LEU A O 1
ATOM 747 N N . LYS A 1 95 ? 0.434 5.785 17.616 1.00 83.44 95 LYS A N 1
ATOM 748 C CA . LYS A 1 95 ? 0.745 5.633 19.036 1.00 83.44 95 LYS A CA 1
ATOM 749 C C . LYS A 1 95 ? 1.626 4.399 19.223 1.00 83.44 95 LYS A C 1
ATOM 751 O O . LYS A 1 95 ? 1.142 3.282 19.042 1.00 83.44 95 LYS A O 1
ATOM 756 N N . PRO A 1 96 ? 2.883 4.572 19.659 1.00 68.62 96 PRO A N 1
ATOM 757 C CA . PRO A 1 96 ? 3.678 3.438 20.085 1.00 68.62 96 PRO A CA 1
ATOM 758 C C . PRO A 1 96 ? 3.024 2.850 21.342 1.00 68.62 96 PRO A C 1
ATOM 760 O O . PRO A 1 96 ? 2.641 3.586 22.257 1.00 68.62 96 PRO A O 1
ATOM 763 N N . ASP A 1 97 ? 2.852 1.532 21.403 1.00 64.56 97 ASP A N 1
ATOM 764 C CA . ASP A 1 97 ? 2.312 0.874 22.595 1.00 64.56 97 ASP A CA 1
ATOM 765 C C . ASP A 1 97 ? 3.383 0.832 23.696 1.00 64.56 97 ASP A C 1
ATOM 767 O O . ASP A 1 97 ? 4.130 -0.133 23.836 1.00 64.56 97 ASP A O 1
ATOM 771 N N . ILE A 1 98 ? 3.495 1.927 24.455 1.00 53.53 98 ILE A N 1
ATOM 772 C CA . ILE A 1 98 ? 4.595 2.162 25.401 1.00 53.53 98 ILE A CA 1
ATOM 773 C C . ILE A 1 98 ? 4.622 1.129 26.539 1.00 53.53 98 ILE A C 1
ATOM 775 O O . ILE A 1 98 ? 5.697 0.828 27.040 1.00 53.53 98 ILE A O 1
ATOM 779 N N . LYS A 1 99 ? 3.492 0.507 26.908 1.00 51.78 99 LYS A N 1
ATOM 780 C CA . LYS A 1 99 ? 3.472 -0.572 27.921 1.00 51.78 99 LYS A CA 1
ATOM 781 C C . LYS A 1 99 ? 4.087 -1.873 27.400 1.00 51.78 99 LYS A C 1
ATOM 783 O O . LYS A 1 99 ? 4.704 -2.613 28.153 1.00 51.78 99 LYS A O 1
ATOM 788 N N . ARG A 1 100 ? 4.000 -2.100 26.089 1.00 47.44 100 ARG A N 1
ATOM 789 C CA . ARG A 1 100 ? 4.734 -3.145 25.366 1.00 47.44 100 ARG A CA 1
ATOM 790 C C . ARG A 1 100 ? 6.207 -2.777 25.136 1.00 47.44 100 ARG A C 1
ATOM 792 O O . ARG A 1 100 ? 6.978 -3.626 24.714 1.00 47.44 100 ARG A O 1
ATOM 799 N N . ILE A 1 101 ? 6.597 -1.528 25.397 1.00 43.62 101 ILE A N 1
ATOM 800 C CA . ILE A 1 101 ? 7.945 -0.984 25.168 1.00 43.62 101 ILE A CA 1
ATOM 801 C C . ILE A 1 101 ? 8.709 -0.790 26.495 1.00 43.62 101 ILE A C 1
ATOM 803 O O . ILE A 1 101 ? 9.920 -0.965 26.513 1.00 43.62 101 ILE A O 1
ATOM 807 N N . SER A 1 102 ? 8.048 -0.503 27.625 1.00 45.69 102 SER A N 1
ATOM 808 C CA . SER A 1 102 ? 8.713 -0.229 28.912 1.00 45.69 102 SER A CA 1
ATOM 809 C C . SER A 1 102 ? 9.158 -1.485 29.664 1.00 45.69 102 SER A C 1
ATOM 811 O O . SER A 1 102 ? 10.263 -1.494 30.194 1.00 45.69 102 SER A O 1
ATOM 813 N N . ASP A 1 103 ? 8.367 -2.563 29.642 1.00 46.91 103 ASP A N 1
ATOM 814 C CA . ASP A 1 103 ? 8.785 -3.869 30.194 1.00 46.91 103 ASP A CA 1
ATOM 815 C C . ASP A 1 103 ? 9.642 -4.667 29.188 1.00 46.91 103 ASP A C 1
ATOM 817 O O . ASP A 1 103 ? 10.265 -5.673 29.520 1.00 46.91 103 ASP A O 1
ATOM 821 N N . ALA A 1 104 ? 9.692 -4.199 27.936 1.00 47.50 104 ALA A N 1
ATOM 822 C CA . ALA A 1 104 ? 10.123 -4.958 26.768 1.00 47.50 104 ALA A CA 1
ATOM 823 C C . ALA A 1 104 ? 10.970 -4.140 25.769 1.00 47.50 104 ALA A C 1
ATOM 825 O O . ALA A 1 104 ? 10.980 -4.441 24.572 1.00 47.50 104 ALA A O 1
ATOM 826 N N . ASN A 1 105 ? 11.804 -3.206 26.251 1.00 47.06 105 ASN A N 1
ATOM 827 C CA . ASN A 1 105 ? 12.940 -2.694 25.460 1.00 47.06 105 ASN A CA 1
ATOM 828 C C . ASN A 1 105 ? 13.834 -3.852 24.959 1.00 47.06 105 ASN A C 1
ATOM 830 O O . ASN A 1 105 ? 14.484 -3.746 23.924 1.00 47.06 105 ASN A O 1
ATOM 834 N N . VAL A 1 106 ? 13.795 -4.996 25.654 1.00 50.22 106 VAL A N 1
ATOM 835 C CA . VAL A 1 106 ? 14.475 -6.245 25.295 1.00 50.22 106 VAL A CA 1
ATOM 836 C C . VAL A 1 106 ? 13.558 -7.239 24.559 1.00 50.22 106 VAL A C 1
ATOM 838 O O . VAL A 1 106 ? 14.065 -8.239 24.093 1.00 50.22 106 VAL A O 1
ATOM 841 N N . GLN A 1 107 ? 12.247 -7.042 24.384 1.00 50.53 107 GLN A N 1
ATOM 842 C CA . GLN A 1 107 ? 11.382 -8.110 23.834 1.00 50.53 107 GLN A CA 1
ATOM 843 C C . GLN A 1 107 ? 10.793 -7.820 22.450 1.00 50.53 107 GLN A C 1
ATOM 845 O O . GLN A 1 107 ? 10.644 -8.756 21.676 1.00 50.53 107 GLN A O 1
ATOM 850 N N . ILE A 1 108 ? 10.504 -6.566 22.078 1.00 53.44 108 ILE A N 1
ATOM 851 C CA . ILE A 1 108 ? 9.988 -6.260 20.725 1.00 53.44 108 ILE A CA 1
ATOM 852 C C . ILE A 1 108 ? 11.128 -6.181 19.706 1.00 53.44 108 ILE A C 1
ATOM 854 O O . ILE A 1 108 ? 11.043 -6.810 18.656 1.00 53.44 108 ILE A O 1
ATOM 858 N N . LEU A 1 109 ? 12.215 -5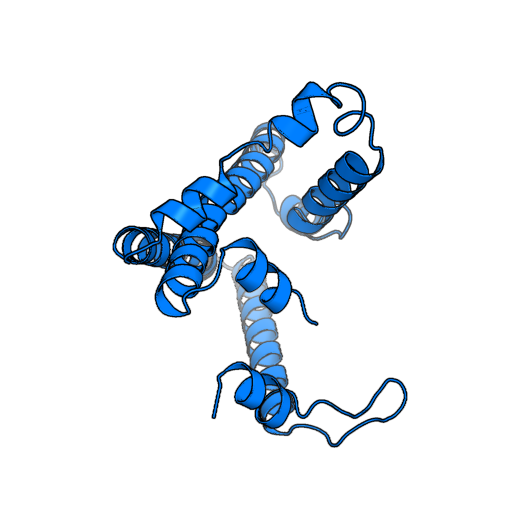.471 20.031 1.00 54.69 109 LEU A N 1
ATOM 859 C CA . LEU A 1 109 ? 13.397 -5.394 19.166 1.00 54.69 109 LEU A CA 1
ATOM 860 C C . LEU A 1 109 ? 14.227 -6.689 19.175 1.00 54.69 109 LEU A C 1
ATOM 862 O O . LEU A 1 109 ? 14.864 -6.974 18.169 1.00 54.69 109 LEU A O 1
ATOM 866 N N . ASN A 1 110 ? 14.188 -7.507 20.238 1.00 54.38 110 ASN A N 1
ATOM 867 C CA . ASN A 1 110 ? 14.769 -8.863 20.195 1.00 54.38 110 ASN A CA 1
ATOM 868 C C . ASN A 1 110 ? 13.761 -9.940 19.774 1.00 54.38 110 ASN A C 1
ATOM 870 O O . ASN A 1 110 ? 14.128 -11.113 19.681 1.00 54.38 110 ASN A O 1
ATOM 874 N N . SER A 1 111 ? 12.503 -9.581 19.494 1.00 67.69 111 SER A N 1
ATOM 875 C CA . SER A 1 111 ? 11.596 -10.521 18.845 1.00 67.69 111 SER A CA 1
ATOM 876 C C . SER A 1 111 ? 12.030 -10.646 17.398 1.00 67.69 111 SER A C 1
ATOM 878 O O . SER A 1 111 ? 11.752 -9.791 16.554 1.00 67.69 111 SER A O 1
ATOM 880 N N . ILE A 1 112 ? 12.699 -11.758 17.107 1.00 77.56 112 ILE A N 1
ATOM 881 C CA . ILE A 1 112 ? 13.073 -12.140 15.747 1.00 77.56 112 ILE A CA 1
ATOM 882 C C . ILE A 1 112 ? 11.869 -12.101 14.797 1.00 77.56 112 ILE A C 1
ATOM 884 O O . ILE A 1 112 ? 12.041 -11.860 13.607 1.00 77.56 112 ILE A O 1
ATOM 888 N N . GLN A 1 113 ? 10.651 -12.293 15.315 1.00 79.12 113 GLN A N 1
ATOM 889 C CA . GLN A 1 113 ? 9.432 -12.276 14.520 1.00 79.12 113 GLN A CA 1
ATOM 890 C C . GLN A 1 113 ? 9.146 -10.896 13.923 1.00 79.12 113 GLN A C 1
ATOM 892 O O . GLN A 1 113 ? 8.867 -10.811 12.736 1.00 79.12 113 GLN A O 1
ATOM 897 N N . VAL A 1 114 ? 9.296 -9.811 14.692 1.00 81.69 114 VAL A N 1
ATOM 898 C CA . VAL A 1 114 ? 9.017 -8.449 14.196 1.00 81.69 114 VAL A CA 1
ATOM 899 C C . VAL A 1 114 ? 9.962 -8.087 13.049 1.00 81.69 114 VAL A C 1
ATOM 901 O O . VAL A 1 114 ? 9.535 -7.535 12.038 1.00 81.69 114 VAL A O 1
ATOM 904 N N . TRP A 1 115 ? 11.239 -8.458 13.169 1.00 84.25 115 TRP A N 1
ATOM 905 C CA . TRP A 1 115 ? 12.224 -8.260 12.105 1.00 84.25 115 TRP A CA 1
ATOM 906 C C . TRP A 1 115 ? 11.988 -9.170 10.902 1.00 84.25 115 TRP A C 1
ATOM 908 O O . TRP A 1 115 ? 12.145 -8.720 9.770 1.00 84.25 115 TRP A O 1
ATOM 918 N N . LYS A 1 116 ? 11.587 -10.428 11.124 1.00 87.94 116 LYS A N 1
ATOM 919 C CA . LYS A 1 116 ? 11.199 -11.348 10.045 1.00 87.94 116 LYS A CA 1
ATOM 920 C C . LYS A 1 116 ? 9.995 -10.829 9.265 1.00 87.94 116 LYS A C 1
ATOM 922 O O . LYS A 1 116 ? 10.026 -10.864 8.035 1.00 87.94 116 LYS A O 1
ATOM 927 N N . ASP A 1 117 ? 8.977 -10.329 9.954 1.00 86.88 117 ASP A N 1
ATOM 928 C CA . ASP A 1 117 ? 7.769 -9.785 9.337 1.00 86.88 117 ASP A CA 1
ATOM 929 C C . ASP A 1 117 ? 8.095 -8.501 8.567 1.00 86.88 117 ASP A C 1
ATOM 931 O O . ASP A 1 117 ? 7.728 -8.381 7.401 1.00 86.88 117 ASP A O 1
ATOM 935 N N . ALA A 1 118 ? 8.871 -7.587 9.162 1.00 88.00 118 ALA A N 1
ATOM 936 C CA . ALA A 1 118 ? 9.307 -6.357 8.503 1.00 88.00 118 ALA A CA 1
ATOM 937 C C . ALA A 1 118 ? 10.174 -6.632 7.262 1.00 88.00 118 ALA A C 1
ATOM 939 O O . ALA A 1 118 ? 9.965 -6.025 6.210 1.00 88.00 118 ALA A O 1
ATOM 940 N N . ALA A 1 119 ? 11.119 -7.574 7.360 1.00 89.88 119 ALA A N 1
ATOM 941 C CA . ALA A 1 119 ? 11.923 -8.010 6.224 1.00 89.88 119 ALA A CA 1
ATOM 942 C C . ALA A 1 119 ? 11.022 -8.598 5.131 1.00 89.88 119 ALA A C 1
ATOM 944 O O . ALA A 1 119 ? 11.047 -8.138 3.994 1.00 89.88 119 ALA A O 1
ATOM 945 N N . SER A 1 120 ? 10.155 -9.549 5.472 1.00 90.75 120 SER A N 1
ATOM 946 C CA . SER A 1 120 ? 9.230 -10.148 4.505 1.00 90.75 120 SER A CA 1
ATOM 947 C C . SER A 1 120 ? 8.363 -9.083 3.829 1.00 90.75 120 SER A C 1
ATOM 949 O O . SER A 1 120 ? 8.246 -9.072 2.605 1.00 90.75 120 SER A O 1
ATOM 951 N N . GLN A 1 121 ? 7.829 -8.132 4.600 1.00 91.31 121 GLN A N 1
ATOM 952 C CA . GLN A 1 121 ? 7.011 -7.038 4.091 1.00 91.31 121 GLN A CA 1
ATOM 953 C C . GLN A 1 121 ? 7.763 -6.194 3.060 1.00 91.31 121 GLN A C 1
ATOM 955 O O . GLN A 1 121 ? 7.220 -5.947 1.985 1.00 91.31 121 GLN A O 1
ATOM 960 N N . ILE A 1 122 ? 9.004 -5.773 3.335 1.00 91.19 122 ILE A N 1
ATOM 961 C CA . ILE A 1 122 ? 9.757 -4.953 2.377 1.00 91.19 122 ILE A CA 1
ATOM 962 C C . ILE A 1 122 ? 10.197 -5.758 1.146 1.00 91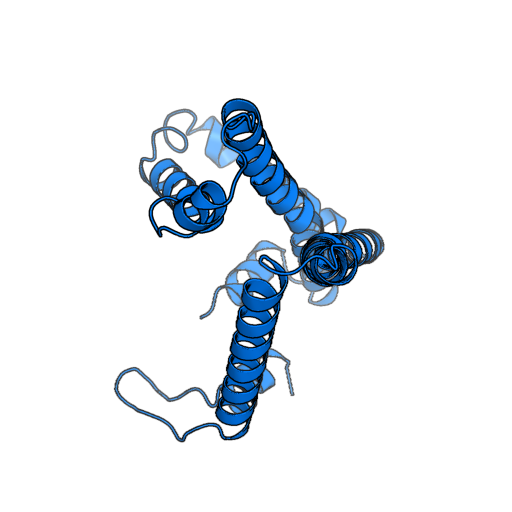.19 122 ILE A C 1
ATOM 964 O O . ILE A 1 122 ? 10.138 -5.237 0.032 1.00 91.19 122 ILE A O 1
ATOM 968 N N . PHE A 1 123 ? 10.558 -7.037 1.312 1.00 90.50 123 PHE A N 1
ATOM 969 C CA . PHE A 1 123 ? 10.906 -7.927 0.200 1.00 90.50 123 PHE A CA 1
ATOM 970 C C . PHE A 1 123 ? 9.726 -8.122 -0.760 1.00 90.50 123 PHE A C 1
ATOM 972 O O . PHE A 1 123 ? 9.903 -7.974 -1.971 1.00 90.50 123 PHE A O 1
ATOM 979 N N . TYR A 1 124 ? 8.523 -8.383 -0.234 1.00 88.06 124 TYR A N 1
ATOM 980 C CA . TYR A 1 124 ? 7.306 -8.485 -1.043 1.00 88.06 124 TYR A CA 1
ATOM 981 C C . TYR A 1 124 ? 6.890 -7.133 -1.631 1.00 88.06 124 TYR A C 1
ATOM 983 O O . TYR A 1 124 ? 6.587 -7.055 -2.820 1.00 88.06 124 TYR A O 1
ATOM 991 N N . SER A 1 125 ? 6.934 -6.057 -0.839 1.00 91.25 125 SER A N 1
ATOM 992 C CA . SER A 1 125 ? 6.525 -4.713 -1.270 1.00 91.25 125 SER A CA 1
ATOM 993 C C . SER A 1 125 ? 7.362 -4.191 -2.435 1.00 91.25 125 SER A C 1
ATOM 995 O O . SER A 1 125 ? 6.815 -3.589 -3.352 1.00 91.25 125 SER A O 1
ATOM 997 N N . LEU A 1 126 ? 8.675 -4.430 -2.422 1.00 89.00 126 LEU A N 1
ATOM 998 C CA . LEU A 1 126 ? 9.572 -4.061 -3.519 1.00 89.00 126 LEU A CA 1
ATOM 999 C C . LEU A 1 126 ? 9.700 -5.160 -4.580 1.00 89.00 126 LEU A C 1
ATOM 1001 O O . LEU A 1 126 ? 10.364 -4.953 -5.592 1.00 89.00 126 LEU A O 1
ATOM 1005 N N . SER A 1 127 ? 9.084 -6.329 -4.366 1.00 87.69 127 SER A N 1
ATOM 1006 C CA . SER A 1 127 ? 9.209 -7.499 -5.245 1.00 87.69 127 SER A CA 1
ATOM 1007 C C . SER A 1 127 ? 10.674 -7.852 -5.556 1.00 87.69 127 SER A C 1
ATOM 1009 O O . SER A 1 127 ? 11.043 -8.164 -6.695 1.00 87.69 127 SER A O 1
ATOM 1011 N N . ILE A 1 128 ? 11.535 -7.771 -4.535 1.00 83.81 128 ILE A N 1
ATOM 1012 C CA . ILE A 1 128 ? 12.973 -8.037 -4.665 1.00 83.81 128 ILE A CA 1
ATOM 1013 C C . ILE A 1 128 ? 13.165 -9.507 -5.049 1.00 83.81 128 ILE A C 1
ATOM 1015 O O . ILE A 1 128 ? 12.502 -10.388 -4.511 1.00 83.81 128 ILE A O 1
ATOM 1019 N N . ALA A 1 129 ? 14.084 -9.769 -5.983 1.00 78.94 129 ALA A N 1
ATOM 1020 C CA . ALA A 1 129 ? 14.434 -11.104 -6.482 1.00 78.94 129 ALA A CA 1
ATOM 1021 C C . ALA A 1 129 ? 13.351 -11.847 -7.300 1.00 78.94 129 ALA A C 1
ATOM 1023 O O . ALA A 1 129 ? 13.602 -12.958 -7.754 1.00 78.94 129 ALA A O 1
ATOM 1024 N N . ILE A 1 130 ? 12.204 -11.220 -7.598 1.00 83.25 130 ILE A N 1
ATOM 1025 C CA . ILE A 1 130 ? 11.151 -11.791 -8.472 1.00 83.25 130 ILE A CA 1
ATOM 1026 C C . ILE A 1 130 ? 11.416 -11.468 -9.965 1.00 83.25 130 ILE A C 1
ATOM 1028 O O . ILE A 1 130 ? 10.682 -11.863 -10.863 1.00 83.25 130 ILE A O 1
ATOM 1032 N N . GLY A 1 131 ? 12.500 -10.743 -10.263 1.00 81.69 131 GLY A N 1
ATOM 1033 C CA . GLY A 1 131 ? 12.945 -10.446 -11.631 1.00 81.69 131 GLY A CA 1
ATOM 1034 C C . GLY A 1 131 ? 12.279 -9.230 -12.282 1.00 81.69 131 GLY A C 1
ATOM 1035 O O . GLY A 1 131 ? 12.797 -8.737 -13.280 1.00 81.69 131 GLY A O 1
ATOM 1036 N N . GLY A 1 132 ? 11.211 -8.678 -11.693 1.00 81.94 132 GLY A N 1
ATOM 1037 C CA . GLY A 1 132 ? 10.531 -7.479 -12.202 1.00 81.94 132 GLY A CA 1
ATOM 1038 C C . GLY A 1 132 ? 11.473 -6.279 -12.339 1.00 81.94 132 GLY A C 1
ATOM 1039 O O . GLY A 1 132 ? 11.697 -5.793 -13.446 1.00 81.94 132 GLY A O 1
ATOM 1040 N N . ILE A 1 133 ? 12.109 -5.860 -11.238 1.00 84.00 133 ILE A N 1
ATOM 1041 C CA . ILE A 1 133 ? 13.073 -4.742 -11.245 1.00 84.00 133 ILE A CA 1
ATOM 1042 C C . ILE A 1 133 ? 14.271 -5.038 -12.158 1.00 84.00 133 ILE A C 1
ATOM 1044 O O . ILE A 1 133 ? 14.765 -4.139 -12.826 1.00 84.00 133 ILE A O 1
ATOM 1048 N N . ILE A 1 134 ? 14.724 -6.294 -12.236 1.00 86.56 134 ILE A N 1
ATOM 1049 C CA . ILE A 1 134 ? 15.842 -6.694 -13.107 1.00 86.56 134 ILE A CA 1
ATOM 1050 C C . ILE A 1 134 ? 15.466 -6.496 -14.583 1.00 86.56 134 ILE A C 1
ATOM 1052 O O . ILE A 1 134 ? 16.231 -5.906 -15.344 1.00 86.56 134 ILE A O 1
ATOM 1056 N N . CYS A 1 135 ? 14.265 -6.931 -14.975 1.00 84.81 135 CYS A N 1
ATOM 1057 C CA . CYS A 1 135 ? 13.730 -6.747 -16.321 1.00 84.81 135 CYS A CA 1
ATOM 1058 C C . CYS A 1 135 ? 13.575 -5.258 -16.668 1.00 84.81 135 CYS A C 1
ATOM 1060 O O . CYS A 1 135 ? 14.040 -4.821 -17.721 1.00 84.81 135 CYS A O 1
ATOM 1062 N N . LEU A 1 136 ? 13.006 -4.450 -15.768 1.00 81.19 136 LEU A N 1
ATOM 1063 C CA . LEU A 1 136 ? 12.891 -2.999 -15.957 1.00 81.19 136 LEU A CA 1
ATOM 1064 C C . LEU A 1 136 ? 14.266 -2.329 -16.100 1.00 81.19 136 LEU A C 1
ATOM 1066 O O . LEU A 1 136 ? 14.496 -1.605 -17.066 1.00 81.19 136 LEU A O 1
ATOM 1070 N N . SER A 1 137 ? 15.210 -2.644 -15.212 1.00 83.81 137 SER A N 1
ATOM 1071 C CA . SER A 1 137 ? 16.573 -2.104 -15.250 1.00 83.81 137 SER A CA 1
ATOM 1072 C C . SER A 1 137 ? 17.346 -2.495 -16.512 1.00 83.81 137 SER A C 1
ATOM 1074 O O . SER A 1 137 ? 18.201 -1.731 -16.947 1.00 83.81 137 SER A O 1
ATOM 1076 N N . SER A 1 138 ? 17.040 -3.639 -17.141 1.00 85.75 138 SER A N 1
ATOM 1077 C CA . SER A 1 138 ? 17.674 -4.045 -18.409 1.00 85.75 138 SER A CA 1
ATOM 1078 C C . SER A 1 138 ? 17.350 -3.119 -19.589 1.00 85.75 138 SER A C 1
ATOM 1080 O O . SER A 1 138 ? 18.082 -3.108 -20.576 1.00 85.75 138 SER A O 1
ATOM 1082 N N . HIS A 1 139 ? 16.293 -2.309 -19.469 1.00 81.44 139 HIS A N 1
ATOM 1083 C CA . HIS A 1 139 ? 15.893 -1.317 -20.467 1.00 81.44 139 HIS A CA 1
ATOM 1084 C C . HIS A 1 139 ? 16.411 0.099 -20.153 1.00 81.44 139 HIS A C 1
ATOM 1086 O O . HIS A 1 139 ? 16.173 1.019 -20.938 1.00 81.44 139 HIS A O 1
ATOM 1092 N N . ASN A 1 140 ? 17.112 0.305 -19.030 1.00 82.62 140 ASN A N 1
ATOM 1093 C CA . ASN A 1 140 ? 17.696 1.605 -18.703 1.00 82.62 140 ASN A CA 1
ATOM 1094 C C . ASN A 1 140 ? 18.880 1.936 -19.622 1.00 82.62 140 ASN A C 1
ATOM 1096 O O . ASN A 1 140 ? 19.586 1.063 -20.126 1.00 82.62 140 ASN A O 1
ATOM 1100 N N . GLN A 1 141 ? 19.144 3.232 -19.804 1.00 84.62 141 GLN A N 1
ATOM 1101 C CA . GLN A 1 141 ? 20.346 3.679 -20.505 1.00 84.62 141 GLN A CA 1
ATOM 1102 C C . GLN A 1 141 ? 21.606 3.238 -19.748 1.00 84.62 141 GLN A C 1
ATOM 1104 O O . GLN A 1 141 ? 21.657 3.309 -18.523 1.00 84.62 141 GLN A O 1
ATOM 1109 N N . PHE A 1 142 ? 22.666 2.873 -20.475 1.00 83.06 142 PHE A N 1
ATOM 1110 C CA . PHE A 1 142 ? 23.915 2.387 -19.870 1.00 83.06 142 PHE A CA 1
ATOM 1111 C C . PHE A 1 142 ? 24.556 3.382 -18.882 1.00 83.06 142 PHE A C 1
ATOM 1113 O O . PHE A 1 142 ? 25.203 2.977 -17.924 1.00 83.06 142 PHE A O 1
ATOM 1120 N N . LYS A 1 143 ? 24.365 4.691 -19.098 1.00 87.00 143 LYS A N 1
ATOM 1121 C CA . LYS A 1 143 ? 24.878 5.761 -18.222 1.00 87.00 143 LYS A CA 1
ATOM 1122 C C . LYS A 1 143 ? 23.872 6.228 -17.156 1.00 87.00 143 LYS A C 1
ATOM 1124 O O . LYS A 1 143 ? 24.094 7.267 -16.540 1.00 87.00 143 LYS A O 1
ATOM 1129 N N . ASN A 1 144 ? 22.762 5.514 -16.960 1.00 89.00 144 ASN A N 1
ATOM 1130 C CA . ASN A 1 144 ? 21.766 5.867 -15.951 1.00 89.00 144 ASN A CA 1
ATOM 1131 C C . ASN A 1 144 ? 22.346 5.768 -14.529 1.00 89.00 144 ASN A C 1
ATOM 1133 O O . ASN A 1 144 ? 23.117 4.856 -14.226 1.00 89.00 144 ASN A O 1
ATOM 1137 N N . ASN A 1 145 ? 21.947 6.677 -13.635 1.00 90.94 145 ASN A N 1
ATOM 1138 C CA . ASN A 1 145 ? 22.399 6.666 -12.244 1.00 90.94 145 ASN A CA 1
ATOM 1139 C C . ASN A 1 145 ? 21.630 5.624 -11.414 1.00 90.94 145 ASN A C 1
ATOM 1141 O O . ASN A 1 145 ? 20.743 5.950 -10.628 1.00 90.94 145 ASN A O 1
ATOM 1145 N N . ALA A 1 146 ? 22.017 4.359 -11.560 1.00 89.75 146 ALA A N 1
ATOM 1146 C CA . ALA A 1 146 ? 21.382 3.243 -10.862 1.00 89.75 146 ALA A CA 1
ATOM 1147 C C . ALA A 1 146 ? 21.514 3.309 -9.326 1.00 89.75 146 ALA A C 1
ATOM 1149 O O . ALA A 1 146 ? 20.694 2.728 -8.619 1.00 89.75 146 ALA A O 1
ATOM 1150 N N . ILE A 1 147 ? 22.528 4.008 -8.796 1.00 91.12 147 ILE A N 1
ATOM 1151 C CA . ILE A 1 147 ? 22.709 4.183 -7.345 1.00 91.12 147 ILE A CA 1
ATOM 1152 C C . ILE A 1 147 ? 21.628 5.105 -6.783 1.00 91.12 147 ILE A C 1
ATOM 1154 O O . ILE A 1 147 ? 21.070 4.834 -5.726 1.00 91.12 147 ILE A O 1
ATOM 1158 N N . PHE A 1 148 ? 21.314 6.191 -7.487 1.00 93.12 148 PHE A N 1
ATOM 1159 C CA . PHE A 1 148 ? 20.233 7.071 -7.063 1.00 93.12 148 PHE A CA 1
ATOM 1160 C C . PHE A 1 148 ? 18.883 6.347 -7.110 1.00 93.12 148 PHE A C 1
ATOM 1162 O O . PHE A 1 148 ? 18.133 6.386 -6.133 1.00 93.12 148 PHE A O 1
ATOM 1169 N N . ASP A 1 149 ? 18.617 5.615 -8.196 1.00 90.56 149 ASP A N 1
ATOM 1170 C CA . ASP A 1 149 ? 17.375 4.856 -8.368 1.00 90.56 149 ASP A CA 1
ATOM 1171 C C . ASP A 1 149 ? 17.187 3.791 -7.275 1.00 90.56 149 ASP A C 1
ATOM 1173 O O . ASP A 1 149 ? 16.087 3.625 -6.743 1.00 90.56 149 ASP A O 1
ATOM 1177 N N . SER A 1 150 ? 18.267 3.108 -6.876 1.00 90.50 150 SER A N 1
ATOM 1178 C CA . SER A 1 150 ? 18.221 2.077 -5.832 1.00 90.50 150 SER A CA 1
ATOM 1179 C C . SER A 1 150 ? 17.949 2.627 -4.430 1.00 90.50 150 SER A C 1
ATOM 1181 O O . SER A 1 150 ? 17.505 1.872 -3.567 1.00 90.50 150 SER A O 1
ATOM 1183 N N . ILE A 1 151 ? 18.156 3.927 -4.203 1.00 93.25 151 ILE A N 1
ATOM 1184 C CA . ILE A 1 151 ? 17.837 4.604 -2.939 1.00 93.25 151 ILE A CA 1
ATOM 1185 C C . ILE A 1 151 ? 16.435 5.216 -2.997 1.00 93.25 151 ILE A C 1
ATOM 1187 O O . ILE A 1 151 ? 15.635 5.027 -2.078 1.00 93.25 151 ILE A O 1
ATOM 1191 N N . ILE A 1 152 ? 16.114 5.945 -4.070 1.00 94.00 152 ILE A N 1
ATOM 1192 C CA . ILE A 1 152 ? 14.861 6.703 -4.151 1.00 94.00 152 ILE A CA 1
ATOM 1193 C C . ILE A 1 152 ? 13.636 5.789 -4.252 1.00 94.00 152 ILE A C 1
ATOM 1195 O O . ILE A 1 152 ? 12.612 6.091 -3.642 1.00 94.00 152 ILE A O 1
ATOM 1199 N N . VAL A 1 153 ? 13.731 4.654 -4.957 1.00 90.75 153 VAL A N 1
ATOM 1200 C CA . VAL A 1 153 ? 12.600 3.731 -5.144 1.00 90.75 153 VAL A CA 1
ATOM 1201 C C . VAL A 1 153 ? 12.139 3.116 -3.812 1.00 90.75 153 VAL A C 1
ATOM 1203 O O . VAL A 1 153 ? 10.952 3.240 -3.497 1.00 90.75 153 VAL A O 1
ATOM 1206 N N . PRO A 1 154 ? 13.018 2.533 -2.968 1.00 92.44 154 PRO A N 1
ATOM 1207 C CA . PRO A 1 154 ? 12.635 2.079 -1.630 1.00 92.44 154 PRO A CA 1
ATOM 1208 C C . PRO A 1 154 ? 12.084 3.186 -0.732 1.00 92.44 154 PRO A C 1
ATOM 1210 O O . PRO A 1 154 ? 11.079 2.977 -0.054 1.00 92.44 154 PRO A O 1
ATOM 1213 N N . VAL A 1 155 ? 12.702 4.372 -0.744 1.00 95.06 155 VAL A N 1
ATOM 1214 C CA . VAL A 1 155 ? 12.245 5.510 0.070 1.00 95.06 155 VAL A CA 1
ATOM 1215 C C . VAL A 1 155 ? 10.832 5.930 -0.333 1.00 95.06 155 VAL A C 1
ATOM 1217 O O . VAL A 1 155 ? 9.965 6.062 0.530 1.00 95.06 155 VAL A O 1
ATOM 1220 N N . MET A 1 156 ? 10.571 6.072 -1.633 1.00 93.69 156 MET A N 1
ATOM 1221 C CA . MET A 1 156 ? 9.246 6.383 -2.175 1.00 93.69 156 MET A CA 1
ATOM 1222 C C . MET A 1 156 ? 8.219 5.302 -1.828 1.00 93.69 156 MET A C 1
ATOM 1224 O O . MET A 1 156 ? 7.101 5.630 -1.429 1.00 93.69 156 MET A O 1
ATOM 1228 N N . ASN A 1 157 ? 8.585 4.021 -1.924 1.00 93.50 157 ASN A N 1
ATOM 1229 C CA . ASN A 1 157 ? 7.719 2.904 -1.546 1.00 93.50 157 ASN A CA 1
ATOM 1230 C C . ASN A 1 157 ? 7.311 2.970 -0.063 1.00 93.50 157 ASN A C 1
ATOM 1232 O O . ASN A 1 157 ? 6.124 2.891 0.269 1.00 93.50 157 ASN A O 1
ATOM 1236 N N . CYS A 1 158 ? 8.281 3.179 0.831 1.00 94.88 158 CYS A N 1
ATOM 1237 C CA . CYS A 1 158 ? 8.033 3.311 2.266 1.00 94.88 158 CYS A CA 1
ATOM 1238 C C . CYS A 1 158 ? 7.200 4.560 2.587 1.00 94.88 158 CYS A C 1
ATOM 1240 O O . CYS A 1 158 ? 6.231 4.471 3.339 1.00 94.88 158 CYS A O 1
ATOM 1242 N N . ALA A 1 159 ? 7.524 5.706 1.981 1.00 95.44 159 ALA A N 1
ATOM 1243 C CA . ALA A 1 159 ? 6.775 6.948 2.158 1.00 95.44 159 ALA A CA 1
ATOM 1244 C C . ALA A 1 159 ? 5.321 6.810 1.684 1.00 95.44 159 ALA A C 1
ATOM 1246 O O . ALA A 1 159 ? 4.400 7.254 2.366 1.00 95.44 159 ALA A O 1
ATOM 1247 N N . THR A 1 160 ? 5.103 6.135 0.554 1.00 94.75 160 THR A N 1
ATOM 1248 C CA . THR A 1 160 ? 3.761 5.861 0.022 1.00 94.75 160 THR A CA 1
ATOM 1249 C C . THR A 1 160 ? 2.980 4.945 0.957 1.00 94.75 160 THR A C 1
ATOM 1251 O O . THR A 1 160 ? 1.834 5.240 1.282 1.00 94.75 160 THR A O 1
ATOM 1254 N N . SER A 1 161 ? 3.610 3.877 1.452 1.00 94.94 161 SER A N 1
ATOM 1255 C CA . SER A 1 161 ? 2.992 2.948 2.408 1.00 94.94 161 SER A CA 1
ATOM 1256 C C . SER A 1 161 ? 2.593 3.654 3.707 1.00 94.94 161 SER A C 1
ATOM 1258 O O . SER A 1 161 ? 1.485 3.468 4.208 1.00 94.94 161 SER A O 1
ATOM 1260 N N . PHE A 1 162 ? 3.467 4.525 4.219 1.00 95.56 162 PHE A N 1
ATOM 1261 C CA . PHE A 1 162 ? 3.181 5.362 5.382 1.00 95.56 162 PHE A CA 1
ATOM 1262 C C . PHE A 1 162 ? 2.018 6.332 5.117 1.00 95.56 162 PHE A C 1
ATOM 1264 O O . PHE A 1 162 ? 1.100 6.445 5.927 1.00 95.56 162 PHE A O 1
ATOM 1271 N N . TYR A 1 163 ? 2.004 6.984 3.951 1.00 95.88 163 TYR A N 1
ATOM 1272 C CA . TYR A 1 163 ? 0.943 7.914 3.563 1.00 95.88 163 TYR A CA 1
ATOM 1273 C C . TYR A 1 163 ? -0.430 7.233 3.432 1.00 95.88 163 TYR A C 1
ATOM 1275 O O . TYR A 1 163 ? -1.425 7.732 3.959 1.00 95.88 163 TYR A O 1
ATOM 1283 N N . VAL A 1 164 ? -0.485 6.053 2.804 1.00 95.56 164 VAL A N 1
ATOM 1284 C CA . VAL A 1 164 ? -1.703 5.227 2.705 1.00 95.56 164 VAL A CA 1
ATOM 1285 C C . VAL A 1 164 ? -2.233 4.836 4.087 1.00 95.56 164 VAL A C 1
ATOM 1287 O O . VAL A 1 164 ? -3.450 4.787 4.280 1.00 95.56 164 VAL A O 1
ATOM 1290 N N . GLY A 1 165 ? -1.347 4.633 5.068 1.00 94.94 165 GLY A N 1
ATOM 1291 C CA . GLY A 1 165 ? -1.718 4.367 6.458 1.00 94.94 165 GLY A CA 1
ATOM 1292 C C . GLY A 1 165 ? -2.697 5.398 7.030 1.00 94.94 165 GLY A C 1
ATOM 1293 O O . GLY A 1 165 ? -3.669 5.017 7.682 1.00 94.94 165 GLY A O 1
ATOM 1294 N N . PHE A 1 166 ? -2.538 6.687 6.710 1.00 95.81 166 PHE A N 1
ATOM 1295 C CA . PHE A 1 166 ? -3.473 7.731 7.153 1.00 95.81 166 PHE A CA 1
ATOM 1296 C C . PHE A 1 166 ? -4.876 7.580 6.552 1.00 95.81 166 PHE A C 1
ATOM 1298 O O . PHE A 1 166 ? -5.871 7.810 7.243 1.00 95.81 166 PHE A O 1
ATOM 1305 N N . ALA A 1 167 ? -4.983 7.183 5.281 1.00 95.69 167 ALA A N 1
ATOM 1306 C CA . ALA A 1 167 ? -6.280 6.934 4.654 1.00 95.69 167 ALA A CA 1
ATOM 1307 C C . ALA A 1 167 ? -6.979 5.746 5.328 1.00 95.69 167 ALA A C 1
ATOM 1309 O O . ALA A 1 167 ? -8.112 5.882 5.791 1.00 95.69 167 ALA A O 1
ATOM 1310 N N . VAL A 1 168 ? -6.276 4.612 5.439 1.00 94.44 168 VAL A N 1
ATOM 1311 C CA . VAL A 1 168 ? -6.810 3.365 6.006 1.00 94.44 168 VAL A CA 1
ATOM 1312 C C . VAL A 1 168 ? -7.226 3.569 7.459 1.00 94.44 168 VAL A C 1
ATOM 1314 O O . VAL A 1 168 ? -8.395 3.396 7.793 1.00 94.44 168 VAL A O 1
ATOM 1317 N N . PHE A 1 169 ? -6.309 4.007 8.325 1.00 94.94 169 PHE A N 1
ATOM 1318 C CA . PHE A 1 169 ? -6.610 4.161 9.746 1.00 94.94 169 PHE A CA 1
ATOM 1319 C C . PHE A 1 169 ? -7.570 5.316 10.031 1.00 94.94 169 PHE A C 1
ATOM 1321 O O . PHE A 1 169 ? -8.358 5.218 10.969 1.00 94.94 169 PHE A O 1
ATOM 1328 N N . GLY A 1 170 ? -7.585 6.372 9.214 1.00 95.50 170 GLY A N 1
ATOM 1329 C CA . GLY A 1 170 ? -8.596 7.425 9.317 1.00 95.50 170 GLY A CA 1
ATOM 1330 C C . GLY A 1 170 ? -10.013 6.894 9.066 1.00 95.50 170 GLY A C 1
ATOM 1331 O O . GLY A 1 170 ? -10.922 7.180 9.848 1.00 95.50 170 GLY A O 1
ATOM 1332 N N . ILE A 1 171 ? -10.196 6.068 8.027 1.00 94.06 171 ILE A N 1
ATOM 1333 C CA . ILE A 1 171 ? -11.482 5.417 7.721 1.00 94.06 171 ILE A CA 1
ATOM 1334 C C . ILE A 1 171 ? -11.844 4.400 8.808 1.00 94.06 171 ILE A C 1
ATOM 1336 O O . ILE A 1 171 ? -12.975 4.401 9.288 1.00 94.06 171 ILE A O 1
ATOM 1340 N N . THR A 1 172 ? -10.893 3.582 9.263 1.00 92.81 172 THR A N 1
ATOM 1341 C CA . THR A 1 172 ? -11.120 2.623 10.354 1.00 92.81 172 THR A CA 1
ATOM 1342 C C . THR A 1 172 ? -11.532 3.318 11.654 1.00 92.81 172 THR A C 1
ATOM 1344 O O . THR A 1 172 ? -12.419 2.836 12.353 1.00 92.81 172 THR A O 1
ATOM 1347 N N . GLY A 1 173 ? -10.946 4.477 11.969 1.00 93.75 173 GLY A N 1
ATOM 1348 C CA . GLY A 1 173 ? -11.346 5.294 13.118 1.00 93.75 173 GLY A CA 1
ATOM 1349 C C . GLY A 1 173 ? -12.798 5.769 13.027 1.00 93.75 173 GLY A C 1
ATOM 1350 O O . GLY A 1 173 ? -13.540 5.681 14.006 1.00 93.75 173 GLY A O 1
ATOM 1351 N N . TYR A 1 174 ? -13.225 6.204 11.839 1.00 93.38 174 TYR A N 1
ATOM 1352 C CA . TYR A 1 174 ? -14.626 6.534 11.572 1.00 93.38 174 TYR A CA 1
ATOM 1353 C C . TYR A 1 174 ? -15.549 5.316 11.709 1.00 93.38 174 TYR A C 1
ATOM 1355 O O . TYR A 1 174 ? -16.587 5.416 12.359 1.00 93.38 174 TYR A O 1
ATOM 1363 N N . LEU A 1 175 ? -15.167 4.158 11.159 1.00 90.88 175 LEU A N 1
ATOM 1364 C CA . LEU A 1 175 ? -15.948 2.921 11.271 1.00 90.88 175 LEU A CA 1
ATOM 1365 C C . LEU A 1 175 ? -16.117 2.482 12.729 1.00 90.88 175 LEU A C 1
ATOM 1367 O O . LEU A 1 175 ? -17.223 2.126 13.136 1.00 90.88 175 LEU A O 1
ATOM 1371 N N . ALA A 1 176 ? -15.049 2.556 13.525 1.00 92.00 176 ALA A N 1
ATOM 1372 C CA . ALA A 1 176 ? -15.085 2.277 14.958 1.00 92.00 176 ALA A CA 1
ATOM 1373 C C . ALA A 1 176 ? -16.050 3.227 15.681 1.00 92.00 176 ALA A C 1
ATOM 1375 O O . ALA A 1 176 ? -16.955 2.779 16.383 1.00 92.00 176 ALA A O 1
ATOM 1376 N N . HIS A 1 177 ? -15.934 4.532 15.421 1.00 91.81 177 HIS A N 1
ATOM 1377 C CA . HIS A 1 177 ? -16.809 5.542 16.009 1.00 91.81 177 HIS A CA 1
ATOM 1378 C C . HIS A 1 177 ? -18.283 5.356 15.621 1.00 91.81 177 HIS A C 1
ATOM 1380 O O . HIS A 1 177 ? -19.148 5.367 16.491 1.00 91.81 177 HIS A O 1
ATOM 1386 N N . SER A 1 178 ? -18.571 5.125 14.337 1.00 90.50 178 SER A N 1
ATOM 1387 C CA . SER A 1 178 ? -19.936 4.928 13.839 1.00 90.50 178 SER A CA 1
ATOM 1388 C C . SER A 1 178 ? -20.568 3.618 14.312 1.00 90.50 178 SER A C 1
ATOM 1390 O O . SER A 1 178 ? -21.791 3.534 14.373 1.00 90.50 178 SER A O 1
ATOM 1392 N N . SER A 1 179 ? -19.761 2.602 14.623 1.00 87.56 179 SER A N 1
ATOM 1393 C CA . SER A 1 179 ? -20.244 1.297 15.093 1.00 87.56 179 SER A CA 1
ATOM 1394 C C . SER A 1 179 ? -20.280 1.188 16.620 1.00 87.56 179 SER A C 1
ATOM 1396 O O . SER A 1 179 ? -20.620 0.127 17.134 1.00 87.56 179 SER A O 1
ATOM 1398 N N . GLY A 1 180 ? -19.874 2.235 17.350 1.00 88.12 180 GLY A N 1
ATOM 1399 C CA . GLY A 1 180 ? -19.716 2.182 18.808 1.00 88.12 180 GLY A CA 1
ATOM 1400 C C . GLY A 1 180 ? -18.655 1.180 19.284 1.00 88.12 180 GLY A C 1
ATOM 1401 O O . GLY A 1 180 ? -18.710 0.742 20.429 1.00 88.12 180 GLY A O 1
ATOM 1402 N N . LYS A 1 181 ? -17.712 0.798 18.411 1.00 89.31 181 LYS A N 1
ATOM 1403 C CA . LYS A 1 181 ? -16.642 -0.180 18.670 1.00 89.31 181 LYS A CA 1
ATOM 1404 C C . LYS A 1 181 ? -15.298 0.518 18.863 1.00 89.31 181 LYS A C 1
ATOM 1406 O O . LYS A 1 181 ? -15.117 1.687 18.518 1.00 89.31 181 LYS A O 1
ATOM 1411 N N . THR A 1 182 ? -14.319 -0.208 19.383 1.00 88.62 182 THR A N 1
ATOM 1412 C CA . THR A 1 182 ? -12.929 0.252 19.442 1.00 88.62 182 THR A CA 1
ATOM 1413 C C . THR A 1 182 ? -12.206 -0.001 18.113 1.00 88.62 182 THR A C 1
ATOM 1415 O O . THR A 1 182 ? -12.586 -0.865 17.323 1.00 88.62 182 THR A O 1
ATOM 1418 N N . VAL A 1 183 ? -11.135 0.754 17.840 1.00 86.94 183 VAL A N 1
ATOM 1419 C CA . VAL A 1 183 ? -10.336 0.583 16.609 1.00 86.94 183 VAL A CA 1
ATOM 1420 C C . VAL A 1 183 ? -9.771 -0.844 16.466 1.00 86.94 183 VAL A C 1
ATOM 1422 O O . VAL A 1 183 ? -9.921 -1.403 15.380 1.00 86.94 183 VAL A O 1
ATOM 1425 N N . PRO A 1 184 ? -9.195 -1.483 17.510 1.00 86.62 184 PRO A N 1
ATOM 1426 C CA . PRO A 1 184 ? -8.694 -2.858 17.406 1.00 86.62 184 PRO A CA 1
ATOM 1427 C C . PRO A 1 184 ? -9.752 -3.877 16.967 1.00 86.62 184 PRO A C 1
ATOM 1429 O O . PRO A 1 184 ? -9.454 -4.742 16.148 1.00 86.62 184 PRO A O 1
ATOM 1432 N N . GLU A 1 185 ? -10.987 -3.753 17.461 1.00 82.75 185 GLU A N 1
ATOM 1433 C CA . GLU A 1 185 ? -12.085 -4.666 17.114 1.00 82.75 185 GLU A CA 1
ATOM 1434 C C . GLU A 1 185 ? -12.465 -4.562 15.635 1.00 82.75 185 GLU A C 1
ATOM 1436 O O . GLU A 1 185 ? -12.756 -5.565 14.990 1.00 82.75 185 GLU A O 1
ATOM 1441 N N . VAL A 1 186 ? -12.443 -3.357 15.060 1.00 83.56 186 VAL A N 1
ATOM 1442 C CA . VAL A 1 186 ? -12.733 -3.173 13.629 1.00 83.56 186 VAL A CA 1
ATOM 1443 C C . VAL A 1 186 ? -11.570 -3.663 12.759 1.00 83.56 186 VAL A C 1
ATOM 1445 O O . VAL A 1 186 ? -11.807 -4.241 11.702 1.00 83.56 186 VAL A O 1
ATOM 1448 N N . VAL A 1 187 ? -10.321 -3.495 13.210 1.00 78.94 187 VAL A N 1
ATOM 1449 C CA . VAL A 1 187 ? -9.126 -3.965 12.483 1.00 78.94 187 VAL A CA 1
ATOM 1450 C C . VAL A 1 187 ? -9.052 -5.494 12.433 1.00 78.94 187 VAL A C 1
ATOM 1452 O O . VAL A 1 187 ? -8.763 -6.047 11.376 1.00 78.94 187 VAL A O 1
ATOM 1455 N N . GLN A 1 188 ? -9.330 -6.190 13.540 1.00 67.31 188 GLN A N 1
ATOM 1456 C CA . GLN A 1 188 ? -9.274 -7.659 13.583 1.00 67.31 188 GLN A CA 1
ATOM 1457 C C . GLN A 1 188 ? -10.307 -8.314 12.658 1.00 67.31 188 GLN A C 1
ATOM 1459 O O . GLN A 1 188 ? -9.995 -9.297 11.988 1.00 67.31 188 GLN A O 1
ATOM 1464 N N . ASN A 1 189 ? -11.496 -7.720 12.539 1.00 57.62 189 ASN A N 1
ATOM 1465 C CA . ASN A 1 189 ? -12.526 -8.201 11.616 1.00 57.62 189 ASN A CA 1
ATOM 1466 C C . ASN A 1 189 ? -12.145 -7.979 10.137 1.00 57.62 189 ASN A C 1
ATOM 1468 O O . ASN A 1 189 ? -12.568 -8.740 9.277 1.00 57.62 189 ASN A O 1
ATOM 1472 N N . GLY A 1 190 ? -11.296 -6.991 9.829 1.00 50.91 190 GLY A N 1
ATOM 1473 C CA . GLY A 1 190 ? -10.785 -6.765 8.470 1.00 50.91 190 GLY A CA 1
ATOM 1474 C C . GLY A 1 190 ? -9.767 -7.809 7.990 1.00 50.91 190 GLY A C 1
ATOM 1475 O O . GLY A 1 190 ? -9.619 -7.994 6.786 1.00 50.91 190 GLY A O 1
ATOM 1476 N N . ASN A 1 191 ? -9.104 -8.512 8.916 1.00 36.59 191 ASN A N 1
ATOM 1477 C CA . ASN A 1 191 ? -8.123 -9.566 8.626 1.00 36.59 191 ASN A CA 1
ATOM 1478 C C . ASN A 1 191 ? -8.730 -10.981 8.669 1.00 36.59 191 ASN A C 1
ATOM 1480 O O . ASN A 1 191 ? -7.992 -11.962 8.685 1.00 36.59 191 ASN A O 1
ATOM 1484 N N . SER A 1 192 ? -10.060 -11.100 8.725 1.00 30.47 192 SER A N 1
ATOM 1485 C CA . SER A 1 192 ? -10.759 -12.390 8.722 1.00 30.47 192 SER A CA 1
ATOM 1486 C C . SER A 1 192 ? -10.943 -12.905 7.292 1.00 30.47 192 SER A C 1
ATOM 1488 O O . SER A 1 192 ? -12.062 -12.991 6.788 1.00 30.47 192 SER A O 1
ATOM 1490 N N . VAL A 1 193 ? -9.826 -13.224 6.634 1.00 30.11 193 VAL A N 1
ATOM 1491 C CA . VAL A 1 193 ? -9.756 -14.119 5.467 1.00 30.11 193 VAL A CA 1
ATOM 1492 C C . VAL A 1 193 ? -8.561 -15.039 5.641 1.00 30.11 193 VAL A C 1
ATOM 1494 O O . VAL A 1 193 ? -7.450 -14.510 5.865 1.00 30.11 193 VAL A O 1
#

Radius of gyration: 21.71 Å; chains: 1; bounding box: 53×45×62 Å

Secondary structure (DSSP, 8-state):
--HHHIIIIIIS---SSTT------HHHHHHHHHHHHHHHHHHHHHHHHHTSS-HHHHHHHHHHHHHHHHHHHHHHHHHHHTSTTHHHHHHHHH---THHHHS-TTTSSS-HHHHHHHHHHHHHHTTTTSSHHHHHHTTS-TT--HHHHHHHHHHHHHHHHHHHHHHHHHHHHHHHHHTT--HHHHHHHHT--

InterPro domains:
  IPR000175 Sodium:neurotransmitter symporter [PF00209] (3-192)
  IPR000175 Sodium:neurotransmitter symporter [PS50267] (1-193)
  IPR000175 Sodium:neurotransmitter symporter [PTHR11616] (3-191)
  IPR037272 Sodium:neurotransmitter symporter superfamily [SSF161070] (3-185)

Foldseek 3Di:
DDPVCCCCCPVVVPDPDPPDDDDDDPVVVVVVVVVVVVVVVLVVVLVVDLPDPPVPPNCVVVCCVVCVVVVVLVVLLVVLVPAPQLVLLVCVLPPDPVVCCVVPVPPCVVPVVNVVVVVVVLCVLVVPPVCPVVVVVVSDDPPDPVVVVVPVVSVVSVVVVVSSSSSVSSVLSNVCVVVVHHSVVSVVVVPPD

Sequence (193 aa):
MEAEQFFERKILGKSDGFGIYGHIMNNMVIGYFIAWVLVFCCLSFSIKTLGKVNHAHILQTSYITGLFPYVMITILVIRSALLPGSKNGISFYLKPDIKRISDANVQILNSIQVWKDAASQIFYSLSIAIGGIICLSSHNQFKNNAIFDSIIVPVMNCATSFYVGFAVFGITGYLAHSSGKTVPEVVQNGNSV